Protein 2H9E (pdb70)

Nearest PDB structures (foldseek):
  1wu1-assembly1_A  TM=9.999E-01  e=1.841E-45  Homo sapiens
  2vvc-assembly1_A  TM=9.985E-01  e=1.323E-44  Homo sapiens
  2gd4-assembly1_H  TM=9.919E-01  e=1.391E-42  Homo sapiens
  1fax-assembly1_A  TM=9.969E-01  e=8.458E-41  Homo sapiens
  1kig-assembly1_H  TM=9.889E-01  e=3.135E-38  Bos taurus

Foldseek 3Di:
DADFFFADWLRQLQKKFKAAPVRHTFEIWGHAFQFKTKFFLVVVVVYPDIWIWGQDFQQVDDDPQIDIFHFDDKAQDPPQDPVQRPRGIIMTTTPGTRDADTSHDHAYADDQPCCVVPQLPDFWWKAKFQQDNFLVGGTHSGIGMDIWGWDDPVLQCVLDPGDDDPQKGWTHDAAFQAADYGSSFTTFTWGADPNGTHTQWGQTDWPTGSDHSITTMTGGVSVCVVVVVVNVD/DVPPCLLAPDHWDDDPNDIAHDDDPQWPQDPVRHYTHGNDDPRPPDDD/DAPQADPDAAAADEPPDPCHHHVAFHQEPHGPTDHNVCNCVNVDDDDDPYDD

Radius of gyration: 19.92 Å; Cα contacts (8 Å, |Δi|>4): 915; chains: 4; bounding box: 46×58×55 Å

B-factor: mean 45.47, std 14.05, range [18.66, 120.44]

Structure (mmCIF, N/CA/C/O backbone):
data_2H9E
#
_entry.id   2H9E
#
_cell.length_a   48.945
_cell.length_b   86.410
_cell.length_c   145.892
_cell.angle_alpha   90.00
_cell.angle_beta   90.00
_cell.angle_gamma   90.00
#
_symmetry.space_group_name_H-M   'P 21 21 21'
#
loop_
_entity.id
_entity.type
_entity.pdbx_description
1 polymer 'Coagulation factor X heavy chain'
2 polymer 'Coagulation factor X light chain'
3 polymer 'Anti-coagulant protein C2'
4 polymer 'selectide inhibitor DTY-ILE-ARG-LEU-LPD peptide'
5 non-polymer 'PHOSPHATE ION'
6 non-polymer 'ACETATE ION'
7 non-polymer 'SODIUM ION'
8 water water
#
loop_
_atom_site.group_PDB
_atom_site.id
_atom_site.type_symbol
_atom_site.label_atom_id
_atom_site.label_alt_id
_atom_site.label_comp_id
_atom_site.label_asym_id
_atom_site.label_entity_id
_atom_site.label_seq_id
_atom_site.pdbx_PDB_ins_code
_atom_site.Cartn_x
_atom_site.Cartn_y
_atom_site.Cartn_z
_atom_site.occupancy
_atom_site.B_iso_or_equiv
_atom_site.auth_seq_id
_atom_site.auth_comp_id
_atom_site.auth_asym_id
_atom_site.auth_atom_id
_atom_site.pdbx_PDB_model_num
ATOM 1 N N . ILE A 1 1 ? 27.205 -10.103 73.968 1.00 31.12 16 ILE H N 1
ATOM 2 C CA . ILE A 1 1 ? 27.379 -9.074 74.987 1.00 31.51 16 ILE H CA 1
ATOM 3 C C . ILE A 1 1 ? 28.161 -9.655 76.176 1.00 32.08 16 ILE H C 1
ATOM 4 O O . ILE A 1 1 ? 27.682 -10.572 76.854 1.00 30.64 16 ILE H O 1
ATOM 9 N N . VAL A 1 2 ? 29.324 -9.062 76.455 1.00 31.81 17 VAL H N 1
ATOM 10 C CA . VAL A 1 2 ? 30.124 -9.460 77.596 1.00 32.89 17 VAL H CA 1
ATOM 11 C C . VAL A 1 2 ? 29.812 -8.494 78.738 1.00 33.18 17 VAL H C 1
ATOM 12 O O . VAL A 1 2 ? 29.890 -7.298 78.574 1.00 33.06 17 VAL H O 1
ATOM 16 N N . GLY A 1 3 ? 29.420 -8.988 79.901 1.00 35.53 18 GLY H N 1
ATOM 17 C CA . GLY A 1 3 ? 28.955 -8.052 80.942 1.00 36.36 18 GLY H CA 1
ATOM 18 C C . GLY A 1 3 ? 27.503 -7.581 80.681 1.00 37.46 18 GLY H C 1
ATOM 19 O O . GLY A 1 3 ? 26.733 -8.238 80.012 1.00 35.78 18 GLY H O 1
ATOM 20 N N . GLY A 1 4 ? 27.123 -6.441 81.235 1.00 37.59 19 GLY H N 1
ATOM 21 C CA . GLY A 1 4 ? 25.776 -5.991 81.075 1.00 38.36 19 GLY H CA 1
ATOM 22 C C . GLY A 1 4 ? 24.824 -7.012 81.644 1.00 39.21 19 GLY H C 1
ATOM 23 O O . GLY A 1 4 ? 25.236 -7.895 82.433 1.00 40.35 19 GLY H O 1
ATOM 24 N N . GLN A 1 5 ? 23.571 -6.921 81.214 1.00 38.72 20 GLN H N 1
ATOM 25 C CA . GLN A 1 5 ? 22.462 -7.647 81.851 1.00 39.92 20 GLN H CA 1
ATOM 26 C C . GLN A 1 5 ? 21.423 -8.079 80.821 1.00 40.05 20 GLN H C 1
ATOM 27 O O . GLN A 1 5 ? 21.415 -7.564 79.675 1.00 39.42 20 GLN H O 1
ATOM 33 N N . GLU A 1 6 ? 20.556 -9.023 81.208 1.00 39.38 21 GLU H N 1
ATOM 34 C CA . GLU A 1 6 ? 19.473 -9.466 80.321 1.00 40.09 21 GLU H CA 1
ATOM 35 C C . GLU A 1 6 ? 18.462 -8.326 80.244 1.00 39.98 21 GLU H C 1
ATOM 36 O O . GLU A 1 6 ? 18.227 -7.631 81.238 1.00 39.22 21 GLU H O 1
ATOM 42 N N . CYS A 1 7 ? 17.927 -8.108 79.050 1.00 40.17 22 CYS H N 1
ATOM 43 C CA . CYS A 1 7 ? 16.815 -7.196 78.885 1.00 41.39 22 CYS H CA 1
ATOM 44 C C . CYS A 1 7 ? 15.534 -7.714 79.555 1.00 41.25 22 CYS H C 1
ATOM 45 O O . CYS A 1 7 ? 15.046 -8.787 79.270 1.00 41.74 22 CYS H O 1
ATOM 48 N N . LYS A 1 8 ? 14.949 -6.924 80.422 1.00 43.49 23 LYS H N 1
ATOM 49 C CA . LYS A 1 8 ? 13.555 -7.221 80.846 1.00 43.48 23 LYS H CA 1
ATOM 50 C C . LYS A 1 8 ? 12.535 -7.171 79.728 1.00 42.81 23 LYS H C 1
ATOM 51 O O . LYS A 1 8 ? 12.799 -6.698 78.589 1.00 41.49 23 LYS H O 1
ATOM 57 N N . ASP A 1 9 ? 11.345 -7.658 80.060 1.00 42.63 24 ASP H N 1
ATOM 58 C CA . ASP A 1 9 ? 10.256 -7.759 79.081 1.00 42.22 24 ASP H CA 1
ATOM 59 C C . ASP A 1 9 ? 9.898 -6.367 78.637 1.00 39.99 24 ASP H C 1
ATOM 60 O O . ASP A 1 9 ? 9.711 -5.517 79.477 1.00 39.63 24 ASP H O 1
ATOM 65 N N . GLY A 1 10 ? 9.852 -6.145 77.325 1.00 39.34 25 GLY H N 1
ATOM 66 C CA . GLY A 1 10 ? 9.563 -4.845 76.708 1.00 37.43 25 GLY H CA 1
ATOM 67 C C . GLY A 1 10 ? 10.664 -3.776 76.733 1.00 36.51 25 GLY H C 1
ATOM 68 O O . GLY A 1 10 ? 10.415 -2.612 76.336 1.00 37.15 25 GLY H O 1
ATOM 69 N N . GLU A 1 11 ? 11.863 -4.156 77.188 1.00 35.10 26 GLU H N 1
ATOM 70 C CA . GLU A 1 11 ? 13.012 -3.224 77.415 1.00 35.52 26 GLU H CA 1
ATOM 71 C C . GLU A 1 11 ? 13.904 -2.902 76.172 1.00 33.65 26 GLU H C 1
ATOM 72 O O . GLU A 1 11 ? 14.507 -1.784 76.072 1.00 34.72 26 GLU H O 1
ATOM 78 N N . CYS A 1 12 ? 13.974 -3.876 75.287 1.00 30.68 27 CYS H N 1
ATOM 79 C CA . CYS A 1 12 ? 14.765 -3.831 74.050 1.00 30.64 27 CYS H CA 1
ATOM 80 C C . CYS A 1 12 ? 13.931 -4.324 72.851 1.00 27.10 27 CYS H C 1
ATOM 81 O O . CYS A 1 12 ? 14.356 -5.257 72.147 1.00 26.86 27 CYS H O 1
ATOM 84 N N . PRO A 1 13 ? 12.753 -3.669 72.578 1.00 25.75 28 PRO H N 1
ATOM 85 C CA . PRO A 1 13 ? 11.774 -4.316 71.683 1.00 23.81 28 PRO H CA 1
ATOM 86 C C . PRO A 1 13 ? 12.126 -4.178 70.256 1.00 24.75 28 PRO H C 1
ATOM 87 O O . PRO A 1 13 ? 11.588 -4.938 69.450 1.00 25.92 28 PRO H O 1
ATOM 91 N N . TRP A 1 14 ? 13.098 -3.289 69.929 1.00 24.12 29 TRP H N 1
ATOM 92 C CA . TRP A 1 14 ? 13.608 -3.061 68.525 1.00 22.79 29 TRP H CA 1
ATOM 93 C C . TRP A 1 14 ? 14.740 -4.069 68.113 1.00 23.16 29 TRP H C 1
ATOM 94 O O . TRP A 1 14 ? 15.191 -4.057 66.989 1.00 23.03 29 TRP H O 1
ATOM 105 N N . GLN A 1 15 ? 15.141 -4.951 69.012 1.00 24.14 30 GLN H N 1
ATOM 106 C CA . GLN A 1 15 ? 16.128 -5.998 68.674 1.00 27.49 30 GLN H CA 1
ATOM 107 C C . GLN A 1 15 ? 15.539 -7.008 67.662 1.00 29.11 30 GLN H C 1
ATOM 108 O O . GLN A 1 15 ? 14.452 -7.533 67.909 1.00 30.77 30 GLN H O 1
ATOM 114 N N . ALA A 1 16 ? 16.235 -7.281 66.558 1.00 28.73 31 ALA H N 1
ATOM 115 C CA . ALA A 1 16 ? 15.925 -8.430 65.692 1.00 29.73 31 ALA H CA 1
ATOM 116 C C . ALA A 1 16 ? 17.127 -9.421 65.788 1.00 32.38 31 ALA H C 1
ATOM 117 O O . ALA A 1 16 ? 18.259 -9.014 66.190 1.00 31.62 31 ALA H O 1
ATOM 119 N N . LEU A 1 17 ? 16.876 -10.701 65.472 1.00 33.09 32 LEU H N 1
ATOM 120 C CA . LEU A 1 17 ? 17.894 -11.751 65.466 1.00 34.84 32 LEU H CA 1
ATOM 121 C C . LEU A 1 17 ? 17.878 -12.345 64.069 1.00 35.61 32 LEU H C 1
ATOM 122 O O . LEU A 1 17 ? 16.837 -12.778 63.615 1.00 35.47 32 LEU H O 1
ATOM 127 N N . LEU A 1 18 ? 19.025 -12.372 63.397 1.00 36.97 33 LEU H N 1
ATOM 128 C CA . LEU A 1 18 ? 19.121 -13.014 62.089 1.00 38.74 33 LEU H CA 1
ATOM 129 C C . LEU A 1 18 ? 19.616 -14.416 62.315 1.00 40.88 33 LEU H C 1
ATOM 130 O O . LEU A 1 18 ? 20.571 -14.630 63.069 1.00 40.41 33 LEU H O 1
ATOM 135 N N . ILE A 1 19 ? 18.886 -15.371 61.725 1.00 42.83 34 ILE H N 1
ATOM 136 C CA . ILE A 1 19 ? 19.078 -16.805 61.956 1.00 44.55 34 ILE H CA 1
ATOM 137 C C . ILE A 1 19 ? 19.499 -17.454 60.633 1.00 46.11 34 ILE H C 1
ATOM 138 O O . ILE A 1 19 ? 18.959 -17.100 59.595 1.00 45.63 34 ILE H O 1
ATOM 143 N N . ASN A 1 20 ? 20.490 -18.364 60.694 1.00 48.99 35 ASN H N 1
ATOM 144 C CA . ASN A 1 20 ? 20.995 -19.115 59.511 1.00 51.32 35 ASN H CA 1
ATOM 145 C C . ASN A 1 20 ? 20.177 -20.374 59.173 1.00 53.12 35 ASN H C 1
ATOM 146 O O . ASN A 1 20 ? 19.226 -20.724 59.902 1.00 53.65 35 ASN H O 1
ATOM 151 N N . GLU A 1 21 ? 20.572 -21.070 58.093 1.00 55.45 36 GLU H N 1
ATOM 152 C CA . GLU A 1 21 ? 19.940 -22.362 57.671 1.00 56.28 36 GLU H CA 1
ATOM 153 C C . GLU A 1 21 ? 19.872 -23.449 58.753 1.00 57.28 36 GLU H C 1
ATOM 154 O O . GLU A 1 21 ? 18.989 -24.329 58.697 1.00 59.22 36 GLU H O 1
ATOM 160 N N . GLU A 1 22 ? 20.762 -23.399 59.737 1.00 57.21 37 GLU H N 1
ATOM 161 C CA . GLU A 1 22 ? 20.672 -24.305 60.892 1.00 57.43 37 GLU H CA 1
ATOM 162 C C . GLU A 1 22 ? 19.754 -23.755 61.961 1.00 56.62 37 GLU H C 1
ATOM 163 O O . GLU A 1 22 ? 19.778 -24.191 63.115 1.00 56.58 37 GLU H O 1
ATOM 169 N N . ASN A 1 23 ? 18.943 -22.787 61.559 1.00 57.13 38 ASN H N 1
ATOM 170 C CA . ASN A 1 23 ? 18.192 -21.887 62.475 1.00 56.78 38 ASN H CA 1
ATOM 171 C C . ASN A 1 23 ? 18.951 -21.409 63.726 1.00 54.63 38 ASN H C 1
ATOM 172 O O . ASN A 1 23 ? 18.416 -21.344 64.823 1.00 55.62 38 ASN H O 1
ATOM 177 N N . GLU A 1 24 ? 20.220 -21.086 63.545 1.00 52.19 39 GLU H N 1
ATOM 178 C CA . GLU A 1 24 ? 21.022 -20.508 64.627 1.00 49.95 39 GLU H CA 1
ATOM 179 C C . GLU A 1 24 ? 21.238 -18.999 64.374 1.00 47.21 39 GLU H C 1
ATOM 180 O O . GLU A 1 24 ? 21.338 -18.528 63.235 1.00 45.07 39 GLU H O 1
ATOM 186 N N . GLY A 1 25 ? 21.282 -18.243 65.448 1.00 45.78 40 GLY H N 1
ATOM 187 C CA . GLY A 1 25 ? 21.486 -16.817 65.291 1.00 44.68 40 GLY H CA 1
ATOM 188 C C . GLY A 1 25 ? 22.956 -16.558 65.098 1.00 42.31 40 GLY H C 1
ATOM 189 O O . GLY A 1 25 ? 23.775 -17.084 65.840 1.00 43.82 40 GLY H O 1
ATOM 190 N N . PHE A 1 26 ? 23.272 -15.778 64.094 1.00 40.87 41 PHE H N 1
ATOM 191 C CA . PHE A 1 26 ? 24.613 -15.318 63.843 1.00 40.32 41 PHE H CA 1
ATOM 192 C C . PHE A 1 26 ? 24.812 -13.780 63.913 1.00 40.59 41 PHE H C 1
ATOM 193 O O . PHE A 1 26 ? 25.956 -13.301 63.755 1.00 41.22 41 PHE H O 1
ATOM 201 N N . CYS A 1 27 ? 23.715 -13.002 64.036 1.00 38.80 42 CYS H N 1
ATOM 202 C CA . CYS A 1 27 ? 23.800 -11.537 63.870 1.00 36.99 42 CYS H CA 1
ATOM 203 C C . CYS A 1 27 ? 22.484 -10.921 64.311 1.00 36.01 42 CYS H C 1
ATOM 204 O O . CYS A 1 27 ? 21.463 -11.616 64.417 1.00 35.55 42 CYS H O 1
ATOM 207 N N . GLY A 1 28 ? 22.531 -9.625 64.591 1.00 33.87 43 GLY H N 1
ATOM 208 C CA . GLY A 1 28 ? 21.375 -8.902 65.051 1.00 29.27 43 GLY H CA 1
ATOM 209 C C . GLY A 1 28 ? 20.973 -7.868 64.056 1.00 26.09 43 GLY H C 1
ATOM 210 O O . GLY A 1 28 ? 21.525 -7.750 62.956 1.00 28.46 43 GLY H O 1
ATOM 211 N N . GLY A 1 29 ? 19.935 -7.149 64.411 1.00 25.50 44 GLY H N 1
ATOM 212 C CA . GLY A 1 29 ? 19.393 -6.114 63.564 1.00 23.61 44 GLY H CA 1
ATOM 213 C C . GLY A 1 29 ? 18.522 -5.207 64.461 1.00 21.92 44 GLY H C 1
ATOM 214 O O . GLY A 1 29 ? 18.233 -5.509 65.616 1.00 23.30 44 GLY H O 1
ATOM 215 N N . THR A 1 30 ? 18.118 -4.105 63.925 1.00 21.41 45 THR H N 1
ATOM 216 C CA . THR A 1 30 ? 17.256 -3.133 64.608 1.00 24.72 45 THR H CA 1
ATOM 217 C C . THR A 1 30 ? 16.021 -2.959 63.734 1.00 24.63 45 THR H C 1
ATOM 218 O O . THR A 1 30 ? 16.142 -2.698 62.548 1.00 25.80 45 THR H O 1
ATOM 222 N N . ILE A 1 31 ? 14.853 -3.149 64.341 1.00 26.39 46 ILE H N 1
ATOM 223 C CA . ILE A 1 31 ? 13.540 -2.933 63.698 1.00 26.70 46 ILE H CA 1
ATOM 224 C C . ILE A 1 31 ? 13.322 -1.435 63.484 1.00 26.51 46 ILE H C 1
ATOM 225 O O . ILE A 1 31 ? 13.288 -0.669 64.433 1.00 25.45 46 ILE H O 1
ATOM 230 N N . LEU A 1 32 ? 13.199 -1.013 62.232 1.00 28.06 47 LEU H N 1
ATOM 231 C CA . LEU A 1 32 ? 12.998 0.394 61.891 1.00 28.81 47 LEU H CA 1
ATOM 232 C C . LEU A 1 32 ? 11.499 0.733 61.616 1.00 31.47 47 LEU H C 1
ATOM 233 O O . LEU A 1 32 ? 11.035 1.868 61.840 1.00 31.04 47 LEU H O 1
ATOM 238 N N . SER A 1 33 ? 10.765 -0.282 61.137 1.00 32.53 48 SER H N 1
ATOM 239 C CA . SER A 1 33 ? 9.337 -0.217 60.897 1.00 33.60 48 SER H CA 1
ATOM 240 C C . SER A 1 33 ? 8.834 -1.653 60.645 1.00 36.15 48 SER H C 1
ATOM 241 O O . SER A 1 33 ? 9.570 -2.655 60.860 1.00 35.55 48 SER H O 1
ATOM 244 N N . GLU A 1 34 ? 7.571 -1.783 60.192 1.00 37.98 49 GLU H N 1
ATOM 245 C CA . GLU A 1 34 ? 6.956 -3.135 60.038 1.00 37.78 49 GLU H CA 1
ATOM 246 C C . GLU A 1 34 ? 7.594 -3.985 58.973 1.00 37.51 49 GLU H C 1
ATOM 247 O O . GLU A 1 34 ? 7.650 -5.198 59.109 1.00 39.66 49 GLU H O 1
ATOM 258 N N . PHE A 1 35 ? 8.104 -3.342 57.937 1.00 37.79 50 PHE H N 1
ATOM 259 C CA . PHE A 1 35 ? 8.845 -3.957 56.866 1.00 39.35 50 PHE H CA 1
ATOM 260 C C . PHE A 1 35 ? 10.431 -3.926 56.878 1.00 38.89 50 PHE H C 1
ATOM 261 O O . PHE A 1 35 ? 11.065 -4.711 56.178 1.00 39.50 50 PHE H O 1
ATOM 269 N N . TYR A 1 36 ? 11.036 -3.030 57.636 1.00 38.14 51 TYR H N 1
ATOM 270 C CA . TYR A 1 36 ? 12.491 -2.754 57.551 1.00 37.88 51 TYR H CA 1
ATOM 271 C C . TYR A 1 36 ? 13.314 -3.039 58.811 1.00 36.77 51 TYR H C 1
ATOM 272 O O . TYR A 1 36 ? 12.978 -2.610 59.935 1.00 35.10 51 TYR H O 1
ATOM 281 N N . ILE A 1 37 ? 14.380 -3.807 58.583 1.00 35.78 52 ILE H N 1
ATOM 282 C CA . ILE A 1 37 ? 15.345 -4.167 59.591 1.00 35.10 52 ILE H CA 1
ATOM 283 C C . ILE A 1 37 ? 16.663 -3.485 59.179 1.00 35.90 52 ILE H C 1
ATOM 284 O O . ILE A 1 37 ? 17.067 -3.568 58.002 1.00 37.21 52 ILE H O 1
ATOM 289 N N . LEU A 1 38 ? 17.301 -2.787 60.131 1.00 33.00 53 LEU H N 1
ATOM 290 C CA . LEU A 1 38 ? 18.644 -2.220 59.927 1.00 31.38 53 LEU H CA 1
ATOM 291 C C . LEU A 1 38 ? 19.709 -3.234 60.386 1.00 30.33 53 LEU H C 1
ATOM 292 O O . LEU A 1 38 ? 19.594 -3.838 61.474 1.00 31.48 53 LEU H O 1
ATOM 297 N N . THR A 1 39 ? 20.718 -3.472 59.565 1.00 29.79 54 THR H N 1
ATOM 298 C CA . THR A 1 39 ? 21.779 -4.404 59.973 1.00 29.02 54 THR H CA 1
ATOM 299 C C . THR A 1 39 ? 23.157 -3.972 59.399 1.00 29.22 54 THR H C 1
ATOM 300 O O . THR A 1 39 ? 23.307 -2.871 58.879 1.00 28.85 54 THR H O 1
ATOM 304 N N . ALA A 1 40 ? 24.175 -4.817 59.595 1.00 29.77 55 ALA H N 1
ATOM 305 C CA . ALA A 1 40 ? 25.553 -4.569 59.104 1.00 30.67 55 ALA H CA 1
ATOM 306 C C . ALA A 1 40 ? 25.676 -5.335 57.726 1.00 30.08 55 ALA H C 1
ATOM 307 O O . ALA A 1 40 ? 25.174 -6.410 57.628 1.00 31.27 55 ALA H O 1
ATOM 309 N N . ALA A 1 41 ? 26.215 -4.723 56.697 1.00 31.84 56 ALA H N 1
ATOM 310 C CA . ALA A 1 41 ? 26.652 -5.426 55.447 1.00 36.14 56 ALA H CA 1
ATOM 311 C C . ALA A 1 41 ? 27.472 -6.704 55.713 1.00 38.05 56 ALA H C 1
ATOM 312 O O . ALA A 1 41 ? 27.241 -7.762 55.114 1.00 41.03 56 ALA H O 1
ATOM 314 N N . HIS A 1 42 ? 28.348 -6.695 56.708 1.00 38.21 57 HIS H N 1
ATOM 315 C CA . HIS A 1 42 ? 29.222 -7.845 56.838 1.00 37.49 57 HIS H CA 1
ATOM 316 C C . HIS A 1 42 ? 28.520 -9.064 57.267 1.00 39.18 57 HIS H C 1
ATOM 317 O O . HIS A 1 42 ? 29.013 -10.188 57.000 1.00 38.95 57 HIS H O 1
ATOM 324 N N . CYS A 1 43 ? 27.384 -8.881 57.946 1.00 38.69 58 CYS H N 1
ATOM 325 C CA . CYS A 1 43 ? 26.551 -10.034 58.373 1.00 39.35 58 CYS H CA 1
ATOM 326 C C . CYS A 1 43 ? 25.998 -10.878 57.171 1.00 40.07 58 CYS H C 1
ATOM 327 O O . CYS A 1 43 ? 25.701 -12.079 57.301 1.00 39.07 58 CYS H O 1
ATOM 330 N N . LEU A 1 44 ? 25.862 -10.210 56.039 1.00 42.26 59 LEU H N 1
ATOM 331 C CA . LEU A 1 44 ? 25.436 -10.821 54.776 1.00 45.89 59 LEU H CA 1
ATOM 332 C C . LEU A 1 44 ? 26.354 -11.960 54.356 1.00 48.68 59 LEU H C 1
ATOM 333 O O . LEU A 1 44 ? 25.902 -12.920 53.692 1.00 50.98 59 LEU H O 1
ATOM 338 N N . TYR A 1 45 ? 27.617 -11.887 54.797 1.00 50.60 60 TYR H N 1
ATOM 339 C CA . TYR A 1 45 ? 28.652 -12.853 54.427 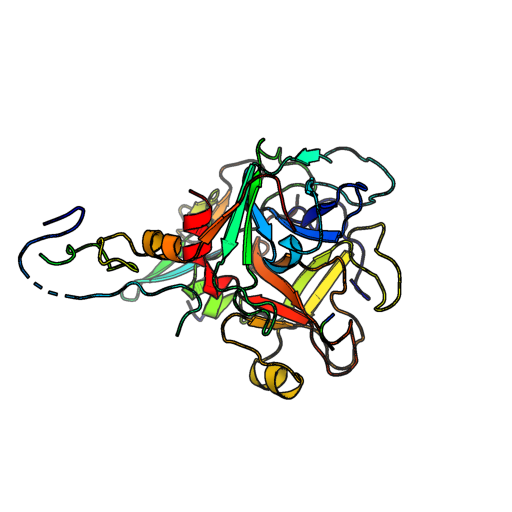1.00 52.05 60 TYR H CA 1
ATOM 340 C C . TYR A 1 45 ? 28.765 -13.947 55.418 1.00 51.91 60 TYR H C 1
ATOM 341 O O . TYR A 1 45 ? 29.628 -14.785 55.284 1.00 53.70 60 TYR H O 1
ATOM 350 N N . GLN A 1 46 ? 27.945 -13.959 56.446 1.00 50.98 61 GLN H N 1
ATOM 351 C CA . GLN A 1 46 ? 28.224 -14.904 57.534 1.00 50.61 61 GLN H CA 1
ATOM 352 C C . GLN A 1 46 ? 27.154 -15.959 57.613 1.00 50.36 61 GLN H C 1
ATOM 353 O O . GLN A 1 46 ? 27.030 -16.734 58.592 1.00 49.91 61 GLN H O 1
ATOM 359 N N . ALA A 1 47 A 26.410 -16.033 56.518 1.00 51.38 61 ALA H N 1
ATOM 360 C CA . ALA A 1 47 A 25.424 -17.082 56.365 1.00 52.34 61 ALA H CA 1
ATOM 361 C C . ALA A 1 47 A 25.120 -17.381 54.897 1.00 52.73 61 ALA H C 1
ATOM 362 O O . ALA A 1 47 A 25.129 -16.496 54.028 1.00 52.85 61 ALA H O 1
ATOM 364 N N . LYS A 1 48 ? 24.901 -18.669 54.633 1.00 54.44 62 LYS H N 1
ATOM 365 C CA . LYS A 1 48 ? 24.429 -19.145 53.320 1.00 55.01 62 LYS H CA 1
ATOM 366 C C . LYS A 1 48 ? 22.967 -18.756 53.119 1.00 55.11 62 LYS H C 1
ATOM 367 O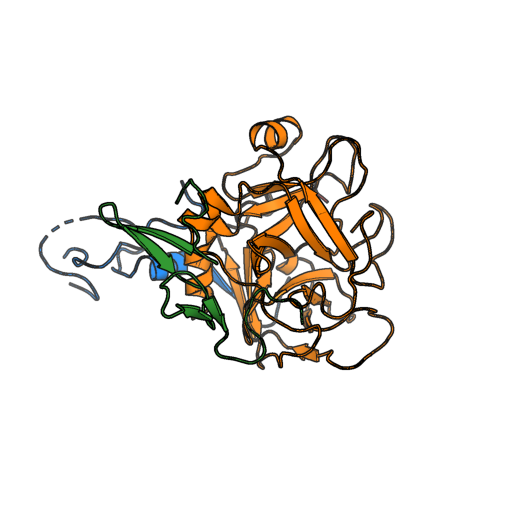 O . LYS A 1 48 ? 22.636 -18.094 52.117 1.00 54.90 62 LYS H O 1
ATOM 373 N N . ARG A 1 49 ? 22.107 -19.123 54.081 1.00 55.50 63 ARG H N 1
ATOM 374 C CA . ARG A 1 49 ? 20.695 -18.631 54.117 1.00 55.52 63 ARG H CA 1
ATOM 375 C C . ARG A 1 49 ? 20.242 -18.103 55.490 1.00 54.37 63 ARG H C 1
ATOM 376 O O . ARG A 1 49 ? 20.609 -18.655 56.534 1.00 55.63 63 ARG H O 1
ATOM 384 N N . PHE A 1 50 ? 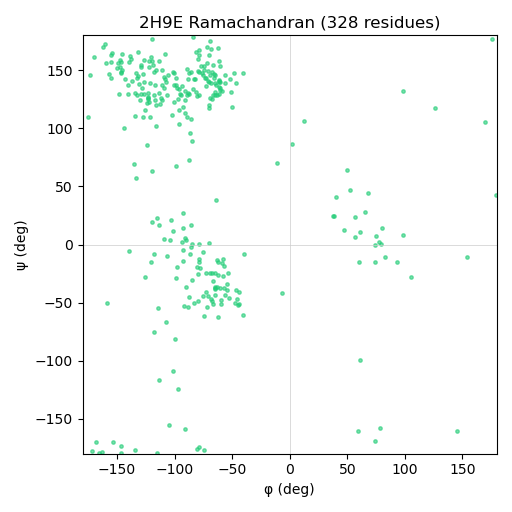19.397 -17.070 55.500 1.00 53.52 64 PHE H N 1
ATOM 385 C CA . PHE A 1 50 ? 18.896 -16.478 56.785 1.00 51.95 64 PHE H CA 1
ATOM 386 C C . PHE A 1 50 ? 17.438 -15.946 56.741 1.00 50.65 64 PHE H C 1
ATOM 387 O O . PHE A 1 50 ? 16.977 -15.469 55.707 1.00 51.16 64 PHE H O 1
ATOM 395 N N . LYS A 1 51 ? 16.767 -15.998 57.890 1.00 48.90 65 LYS H N 1
ATOM 396 C CA . LYS A 1 51 ? 15.540 -15.228 58.157 1.00 47.11 65 LYS H CA 1
ATOM 397 C C . LYS A 1 51 ? 15.760 -14.268 59.376 1.00 45.35 65 LYS H C 1
ATOM 398 O O . LYS A 1 51 ? 16.822 -14.345 60.058 1.00 43.98 65 LYS H O 1
ATOM 404 N N . VAL A 1 52 ? 14.729 -13.448 59.681 1.00 41.07 66 VAL H N 1
ATOM 405 C CA . VAL A 1 52 ? 14.747 -12.482 60.784 1.00 37.69 66 VAL H CA 1
ATOM 406 C C . VAL A 1 52 ? 13.752 -12.905 61.825 1.00 37.58 66 VAL H C 1
ATOM 407 O O . VAL A 1 52 ? 12.582 -13.035 61.490 1.00 39.33 66 VAL H O 1
ATOM 411 N N . ARG A 1 53 ? 14.186 -13.150 63.064 1.00 34.84 67 ARG H N 1
ATOM 412 C CA . ARG A 1 53 ? 13.274 -13.347 64.171 1.00 35.12 67 ARG H CA 1
ATOM 413 C C . ARG A 1 53 ? 13.151 -12.047 65.025 1.00 36.06 67 ARG H C 1
ATOM 414 O O . ARG A 1 53 ? 14.186 -11.385 65.299 1.00 33.36 67 ARG H O 1
ATOM 422 N N . VAL A 1 54 ? 11.909 -11.712 65.420 1.00 35.62 68 VAL H N 1
ATOM 423 C CA . VAL A 1 54 ? 11.594 -10.630 66.326 1.00 34.67 68 VAL H CA 1
ATOM 424 C C . VAL A 1 54 ? 10.921 -11.240 67.550 1.00 35.74 68 VAL H C 1
ATOM 425 O O . VAL A 1 54 ? 10.408 -12.391 67.515 1.00 34.81 68 VAL H O 1
ATOM 429 N N . GLY A 1 55 ? 11.046 -10.536 68.658 1.00 35.28 69 GLY H N 1
ATOM 430 C CA . GLY A 1 55 ? 10.439 -10.931 69.907 1.00 36.25 69 GLY H CA 1
ATOM 431 C C . GLY A 1 55 ? 11.138 -11.923 70.767 1.00 38.14 69 GLY H C 1
ATOM 432 O O . GLY A 1 55 ? 10.721 -12.094 71.935 1.00 38.97 69 GLY H O 1
ATOM 433 N N . ASP A 1 56 ? 12.199 -12.579 70.271 1.00 39.14 70 ASP H N 1
ATOM 434 C CA . ASP A 1 56 ? 12.911 -13.551 71.132 1.00 40.59 70 ASP H CA 1
ATOM 435 C C . ASP A 1 56 ? 13.521 -12.928 72.376 1.00 41.28 70 ASP H C 1
ATOM 436 O O . ASP A 1 56 ? 14.239 -11.940 72.254 1.00 43.91 70 ASP H O 1
ATOM 441 N N . ARG A 1 57 ? 13.292 -13.473 73.561 1.00 43.50 71 ARG H N 1
ATOM 442 C CA . ARG A 1 57 ? 14.141 -13.165 74.709 1.00 46.03 71 ARG H CA 1
ATOM 443 C C . ARG A 1 57 ? 15.052 -14.369 75.086 1.00 47.35 71 ARG H C 1
ATOM 444 O O . ARG A 1 57 ? 16.270 -14.300 74.938 0.50 46.62 71 ARG H O 1
ATOM 452 N N . ASN A 1 58 ? 14.454 -15.462 75.551 1.00 48.01 72 ASN H N 1
ATOM 453 C CA . ASN A 1 58 ? 15.154 -16.763 75.599 1.00 49.05 72 ASN H CA 1
ATOM 454 C C . ASN A 1 58 ? 14.994 -17.576 74.311 1.00 48.71 72 ASN H C 1
ATOM 455 O O . ASN A 1 58 ? 13.908 -18.053 74.007 1.00 48.72 72 ASN H O 1
ATOM 460 N N . THR A 1 59 ? 16.064 -17.714 73.537 1.00 50.06 73 THR H N 1
ATOM 461 C CA . THR A 1 59 ? 16.021 -18.499 72.284 1.00 51.29 73 THR H CA 1
ATOM 462 C C . THR A 1 59 ? 15.878 -20.051 72.478 1.00 52.70 73 THR H C 1
ATOM 463 O O . THR A 1 59 ? 15.867 -20.802 71.469 1.00 52.41 73 THR H O 1
ATOM 467 N N . GLU A 1 60 ? 15.789 -20.516 73.731 1.00 53.11 74 GLU H N 1
ATOM 468 C CA . GLU A 1 60 ? 15.513 -21.955 74.030 1.00 56.95 74 GLU H CA 1
ATOM 469 C C . GLU A 1 60 ? 14.068 -22.241 74.476 1.00 57.84 74 GLU H C 1
ATOM 470 O O . GLU A 1 60 ? 13.806 -23.308 75.062 1.00 58.66 74 GLU H O 1
ATOM 476 N N . GLN A 1 61 ? 13.141 -21.335 74.141 1.00 58.35 75 GLN H N 1
ATOM 477 C CA . GLN A 1 61 ? 11.812 -21.353 74.711 1.00 59.68 75 GLN H CA 1
ATOM 478 C C . GLN A 1 61 ? 10.893 -20.305 74.108 1.00 60.02 75 GLN H C 1
ATOM 479 O O . GLN A 1 61 ? 11.069 -19.131 74.373 1.00 59.25 75 GLN H O 1
ATOM 485 N N . GLU A 1 62 ? 9.898 -20.737 73.329 1.00 60.96 76 GLU H N 1
ATOM 486 C CA . GLU A 1 62 ? 8.877 -19.855 72.786 1.00 60.33 76 GLU H CA 1
ATOM 487 C C . GLU A 1 62 ? 7.951 -19.372 73.885 1.00 61.25 76 GLU H C 1
ATOM 488 O O . GLU A 1 62 ? 7.608 -20.098 74.807 1.00 62.30 76 GLU H O 1
ATOM 494 N N . GLU A 1 63 ? 7.580 -18.098 73.799 1.00 61.70 77 GLU H N 1
ATOM 495 C CA . GLU A 1 63 ? 7.094 -17.357 74.951 1.00 60.79 77 GLU H CA 1
ATOM 496 C C . GLU A 1 63 ? 5.921 -16.456 74.547 1.00 60.34 77 GLU H C 1
ATOM 497 O O . GLU A 1 63 ? 5.296 -15.823 75.412 1.00 60.96 77 GLU H O 1
ATOM 503 N N . GLY A 1 64 ? 5.630 -16.405 73.243 1.00 59.33 78 GLY H N 1
ATOM 504 C CA . GLY A 1 64 ? 4.524 -15.595 72.708 1.00 57.38 78 GLY H CA 1
ATOM 505 C C . GLY A 1 64 ? 5.053 -14.277 72.167 1.00 56.41 78 GLY H C 1
ATOM 506 O O . GLY A 1 64 ? 5.826 -13.590 72.825 1.00 56.69 78 GLY H O 1
ATOM 507 N N . GLY A 1 65 ? 4.649 -13.911 70.968 1.00 55.17 79 GLY H N 1
ATOM 508 C CA . GLY A 1 65 ? 5.006 -12.616 70.430 1.00 52.96 79 GLY H CA 1
ATOM 509 C C . GLY A 1 65 ? 6.074 -12.801 69.378 1.00 52.36 79 GLY H C 1
ATOM 510 O O . GLY A 1 65 ? 6.154 -11.980 68.420 1.00 52.67 79 GLY H O 1
ATOM 511 N N . GLU A 1 66 ? 6.865 -13.875 69.544 1.00 49.32 80 GLU H N 1
ATOM 512 C CA . GLU A 1 66 ? 7.923 -14.244 68.587 1.00 47.96 80 GLU H CA 1
ATOM 513 C C . GLU A 1 66 ? 7.353 -14.549 67.225 1.00 47.07 80 GLU H C 1
ATOM 514 O O . GLU A 1 66 ? 6.327 -15.240 67.119 1.00 46.77 80 GLU H O 1
ATOM 520 N N . ALA A 1 67 ? 8.059 -14.094 66.196 1.00 45.63 81 ALA H N 1
ATOM 521 C CA . ALA A 1 67 ? 7.761 -14.399 64.802 1.00 44.11 81 ALA H CA 1
ATOM 522 C C . ALA A 1 67 ? 9.049 -14.459 63.999 1.00 44.56 81 ALA H C 1
ATOM 523 O O . ALA A 1 67 ? 10.024 -13.775 64.335 1.00 42.54 81 ALA H O 1
ATOM 525 N N . VAL A 1 68 ? 9.017 -15.240 62.914 1.00 44.68 82 VAL H N 1
ATOM 526 C CA . VAL A 1 68 ? 10.076 -15.336 61.911 1.00 46.14 82 VAL H CA 1
ATOM 527 C C . VAL A 1 68 ? 9.589 -14.685 60.647 1.00 46.40 82 VAL H C 1
ATOM 528 O O . VAL A 1 68 ? 8.424 -14.798 60.309 1.00 48.46 82 VAL H O 1
ATOM 532 N N . HIS A 1 69 ? 10.460 -14.014 59.919 1.00 46.11 83 HIS H N 1
ATOM 533 C CA . HIS A 1 69 ? 10.039 -13.288 58.760 1.00 45.88 83 HIS H CA 1
ATOM 534 C C . HIS A 1 69 ? 11.077 -13.592 57.710 1.00 48.21 83 HIS H C 1
ATOM 535 O O . HIS A 1 69 ? 12.261 -13.692 57.995 1.00 48.50 83 HIS H O 1
ATOM 542 N N . GLU A 1 70 ? 10.614 -13.776 56.488 1.00 49.57 84 GLU H N 1
ATOM 543 C CA . GLU A 1 70 ? 11.450 -14.078 55.380 1.00 50.52 84 GLU H CA 1
ATOM 544 C C . GLU A 1 70 ? 11.886 -12.768 54.896 1.00 50.01 84 GLU H C 1
ATOM 545 O O . GLU A 1 70 ? 11.111 -11.812 54.947 1.00 50.17 84 GLU H O 1
ATOM 551 N N . VAL A 1 71 ? 13.099 -12.736 54.357 1.00 50.19 85 VAL H N 1
ATOM 552 C CA . VAL A 1 71 ? 13.628 -11.515 53.790 1.00 50.64 85 VAL H CA 1
ATOM 553 C C . VAL A 1 71 ? 13.327 -11.549 52.326 1.00 52.36 85 VAL H C 1
ATOM 554 O O . VAL A 1 71 ? 13.617 -12.519 51.660 1.00 52.86 85 VAL H O 1
ATOM 558 N N . GLU A 1 72 ? 12.739 -10.479 51.832 1.00 54.52 86 GLU H N 1
ATOM 559 C CA . GLU A 1 72 ? 12.376 -10.338 50.430 1.00 55.76 86 GLU H CA 1
ATOM 560 C C . GLU A 1 72 ? 13.481 -9.660 49.610 1.00 56.25 86 GLU H C 1
ATOM 561 O O . GLU A 1 72 ? 13.880 -10.157 48.528 1.00 57.60 86 GLU H O 1
ATOM 567 N N . VAL A 1 73 ? 13.932 -8.490 50.067 1.00 55.19 87 VAL H N 1
ATOM 568 C CA . VAL A 1 73 ? 15.084 -7.866 49.450 1.00 54.58 87 VAL H CA 1
ATOM 569 C C . VAL A 1 73 ? 16.142 -7.424 50.498 1.00 54.56 87 VAL H C 1
ATOM 570 O O . VAL A 1 73 ? 15.799 -6.922 51.588 1.00 54.24 87 VAL H O 1
ATOM 574 N N . VAL A 1 74 ? 17.413 -7.667 50.159 1.00 53.39 88 VAL H N 1
ATOM 575 C CA . VAL A 1 74 ? 18.572 -7.100 50.825 1.00 51.88 88 VAL H CA 1
ATOM 576 C C . VAL A 1 74 ? 19.065 -5.850 50.078 1.00 51.90 88 VAL H C 1
ATOM 577 O O . VAL A 1 74 ? 19.421 -5.919 48.888 1.00 52.53 88 VAL H O 1
ATOM 581 N N . ILE A 1 75 ? 18.990 -4.690 50.736 1.00 50.20 89 ILE H N 1
ATOM 582 C CA . ILE A 1 75 ? 19.661 -3.485 50.279 1.00 48.78 89 ILE H CA 1
ATOM 583 C C . ILE A 1 75 ? 21.026 -3.384 51.051 1.00 49.19 89 ILE H C 1
ATOM 584 O O . ILE A 1 75 ? 21.062 -3.066 52.267 1.00 48.15 89 ILE H O 1
ATOM 589 N N . LYS A 1 76 ? 22.114 -3.711 50.356 1.00 48.27 90 LYS H N 1
ATOM 590 C CA . LYS A 1 76 ? 23.476 -3.624 50.878 1.00 49.17 90 LYS H CA 1
ATOM 591 C C . LYS A 1 76 ? 24.133 -2.353 50.397 1.00 48.82 90 LYS H C 1
ATOM 592 O O . LYS A 1 76 ? 23.965 -2.009 49.235 1.00 50.22 90 LYS H O 1
ATOM 598 N N . HIS A 1 77 ? 24.861 -1.638 51.259 1.00 47.32 91 HIS H N 1
ATOM 599 C CA . HIS A 1 77 ? 25.635 -0.481 50.791 1.00 46.95 91 HIS H CA 1
ATOM 600 C C . HIS A 1 77 ? 26.792 -1.034 49.929 1.00 47.95 91 HIS H C 1
ATOM 601 O O . HIS A 1 77 ? 27.507 -1.936 50.354 1.00 46.57 91 HIS H O 1
ATOM 608 N N . ASN A 1 78 ? 26.934 -0.551 48.701 1.00 49.16 92 ASN H N 1
ATOM 609 C CA . ASN A 1 78 ? 27.908 -1.210 47.821 1.00 51.68 92 ASN H CA 1
ATOM 610 C C . ASN A 1 78 ? 29.327 -0.672 47.977 1.00 51.98 92 ASN H C 1
ATOM 611 O O . ASN A 1 78 ? 30.246 -1.242 47.417 1.00 53.27 92 ASN H O 1
ATOM 616 N N . ARG A 1 79 ? 29.498 0.417 48.738 1.00 52.69 93 ARG H N 1
ATOM 617 C CA . ARG A 1 79 ? 30.830 0.837 49.202 1.00 51.67 93 ARG H CA 1
ATOM 618 C C . ARG A 1 79 ? 31.395 0.047 50.412 1.00 51.32 93 ARG H C 1
ATOM 619 O O . ARG A 1 79 ? 32.522 0.311 50.857 1.00 51.45 93 ARG H O 1
ATOM 627 N N . PHE A 1 80 ? 30.660 -0.938 50.931 1.00 50.24 94 PHE H N 1
ATOM 628 C CA . PHE A 1 80 ? 31.202 -1.755 52.021 1.00 49.15 94 PHE H CA 1
ATOM 629 C C . PHE A 1 80 ? 32.473 -2.490 51.553 1.00 50.97 94 PHE H C 1
ATOM 630 O O . PHE A 1 80 ? 32.487 -3.066 50.437 1.00 50.60 94 PHE H O 1
ATOM 638 N N . THR A 1 81 ? 33.522 -2.488 52.405 1.00 51.58 95 THR H N 1
ATOM 639 C CA . THR A 1 81 ? 34.746 -3.297 52.195 1.00 51.14 95 THR H CA 1
ATOM 640 C C . THR A 1 81 ? 35.057 -4.096 53.421 1.00 50.54 95 THR H C 1
ATOM 641 O O . THR A 1 81 ? 35.058 -3.532 54.521 1.00 49.32 95 THR H O 1
ATOM 645 N N . LYS A 1 82 ? 35.391 -5.373 53.247 1.00 49.68 96 LYS H N 1
ATOM 646 C CA . LYS A 1 82 ? 35.786 -6.219 54.372 1.00 49.98 96 LYS H CA 1
ATOM 647 C C . LYS A 1 82 ? 37.214 -5.915 54.865 1.00 50.00 96 LYS H C 1
ATOM 648 O O . LYS A 1 82 ? 37.636 -6.364 55.914 1.00 50.30 96 LYS H O 1
ATOM 654 N N . GLU A 1 83 ? 37.902 -5.059 54.128 1.00 50.15 97 GLU H N 1
ATOM 655 C CA . GLU A 1 83 ? 39.270 -4.684 54.384 1.00 49.98 97 GLU H CA 1
ATOM 656 C C . GLU A 1 83 ? 39.295 -3.640 55.499 1.00 49.77 97 GLU H C 1
ATOM 657 O O . GLU A 1 83 ? 40.073 -3.775 56.439 1.00 48.94 97 GLU H O 1
ATOM 663 N N . THR A 1 84 ? 38.452 -2.596 55.394 1.00 48.98 98 THR H N 1
ATOM 664 C CA . THR A 1 84 ? 38.344 -1.578 56.469 1.00 47.49 98 THR H CA 1
ATOM 665 C C . THR A 1 84 ? 37.056 -1.599 57.360 1.00 46.75 98 THR H C 1
ATOM 666 O O . THR A 1 84 ? 37.000 -0.938 58.449 1.00 45.78 98 THR H O 1
ATOM 670 N N . TYR A 1 85 ? 36.086 -2.402 56.922 1.00 43.73 99 TYR H N 1
ATOM 671 C CA . TYR A 1 85 ? 34.712 -2.405 57.426 1.00 41.74 99 TYR H CA 1
ATOM 672 C C . TYR A 1 85 ? 34.099 -1.028 57.302 1.00 41.65 99 TYR H C 1
ATOM 673 O O . TYR A 1 85 ? 33.174 -0.710 58.026 1.00 41.78 99 TYR H O 1
ATOM 682 N N . ASP A 1 86 ? 34.587 -0.189 56.394 1.00 39.59 100 ASP H N 1
ATOM 683 C CA . ASP A 1 86 ? 33.871 1.084 56.121 1.00 39.73 100 ASP H CA 1
ATOM 684 C C . ASP A 1 86 ? 32.497 0.821 55.469 1.00 38.08 100 ASP H C 1
ATOM 685 O O . ASP A 1 86 ? 32.348 -0.177 54.789 1.00 37.35 100 ASP H O 1
ATOM 690 N N . PHE A 1 87 ? 31.539 1.736 55.623 1.00 38.05 101 PHE H N 1
ATOM 691 C CA . PHE A 1 87 ? 30.144 1.573 55.115 1.00 36.70 101 PHE H CA 1
ATOM 692 C C . PHE A 1 87 ? 29.457 0.274 55.535 1.00 37.11 101 PHE H C 1
ATOM 693 O O . PHE A 1 87 ? 28.888 -0.447 54.686 1.00 36.91 101 PHE H O 1
ATOM 701 N N . ASP A 1 88 ? 29.542 -0.075 56.816 1.00 34.91 102 ASP H N 1
ATOM 702 C CA . ASP A 1 88 ? 29.067 -1.383 57.246 1.00 35.16 102 ASP H CA 1
ATOM 703 C C . ASP A 1 88 ? 27.582 -1.209 57.551 1.00 36.07 102 ASP H C 1
ATOM 704 O O . ASP A 1 88 ? 27.194 -1.125 58.741 1.00 33.48 102 ASP H O 1
ATOM 709 N N . ILE A 1 89 ? 26.787 -1.068 56.469 1.00 36.13 103 ILE H N 1
ATOM 710 C CA . ILE A 1 89 ? 25.361 -0.886 56.592 1.00 35.78 103 ILE H CA 1
ATOM 711 C C . ILE A 1 89 ? 24.567 -1.651 55.525 1.00 38.29 103 ILE H C 1
ATOM 712 O O . ILE A 1 89 ? 24.945 -1.683 54.338 1.00 38.93 103 ILE H O 1
ATOM 717 N N . ALA A 1 90 ? 23.470 -2.281 55.961 1.00 38.08 104 ALA H N 1
ATOM 718 C CA . ALA A 1 90 ? 22.465 -2.826 55.064 1.00 39.44 104 ALA H CA 1
ATOM 719 C C . ALA A 1 90 ? 21.074 -2.719 55.727 1.00 40.71 104 ALA H C 1
ATOM 720 O O . ALA A 1 90 ? 20.959 -2.653 56.966 1.00 41.40 104 ALA H O 1
ATOM 722 N N . VAL A 1 91 ? 20.040 -2.765 54.887 1.00 42.04 105 VAL H N 1
ATOM 723 C CA . VAL A 1 91 ? 18.624 -2.702 55.268 1.00 41.97 105 VAL H CA 1
ATOM 724 C C . VAL A 1 91 ? 17.877 -3.887 54.607 1.00 43.34 105 VAL H C 1
ATOM 725 O O . VAL A 1 91 ? 18.008 -4.119 53.400 1.00 43.40 105 VAL H O 1
ATOM 729 N N . LEU A 1 92 ? 17.122 -4.632 55.402 1.00 43.08 106 LEU H N 1
ATOM 730 C CA . LEU A 1 92 ? 16.381 -5.777 54.906 1.00 43.70 106 LEU H CA 1
ATOM 731 C C . LEU A 1 92 ? 14.889 -5.435 54.836 1.00 45.00 106 LEU H C 1
ATOM 732 O O . LEU A 1 92 ? 14.308 -4.864 55.808 1.00 42.33 106 LEU H O 1
ATOM 737 N N . ARG A 1 93 ? 14.303 -5.688 53.659 1.00 46.29 107 ARG H N 1
ATOM 738 C CA . ARG A 1 93 ? 12.848 -5.697 53.517 1.00 48.06 107 ARG H CA 1
ATOM 739 C C . ARG A 1 93 ? 12.285 -7.079 53.736 1.00 48.04 107 ARG H C 1
ATOM 740 O O . ARG A 1 93 ? 12.693 -8.068 53.110 1.00 47.68 107 ARG H O 1
ATOM 748 N N . LEU A 1 94 ? 11.360 -7.144 54.669 1.00 47.76 108 LEU H N 1
ATOM 749 C CA . LEU A 1 94 ? 10.697 -8.385 54.961 1.00 48.86 108 LEU H CA 1
ATOM 750 C C . LEU A 1 94 ? 9.583 -8.654 53.917 1.00 50.04 108 LEU H C 1
ATOM 751 O O . LEU A 1 94 ? 9.009 -7.718 53.376 1.00 49.27 108 LEU H O 1
ATOM 756 N N . LYS A 1 95 ? 9.320 -9.934 53.647 1.00 51.95 109 LYS H N 1
ATOM 757 C CA . LYS A 1 95 ? 8.180 -10.373 52.820 1.00 53.68 109 LYS H CA 1
ATOM 758 C C . LYS A 1 95 ? 6.868 -9.909 53.447 1.00 53.54 109 LYS H C 1
ATOM 759 O O . LYS A 1 95 ? 6.056 -9.289 52.788 1.00 54.32 109 LYS H O 1
ATOM 765 N N . THR A 1 96 ? 6.739 -10.148 54.748 1.00 52.99 110 THR H N 1
ATOM 766 C CA . THR A 1 96 ? 5.529 -10.015 55.524 1.00 52.27 110 THR H CA 1
ATOM 767 C C . THR A 1 96 ? 5.781 -8.993 56.659 1.00 51.72 110 THR H C 1
ATOM 768 O O . THR A 1 96 ? 6.859 -9.027 57.295 1.00 51.70 110 THR H O 1
ATOM 772 N N . PRO A 1 97 ? 4.795 -8.113 56.943 1.00 49.78 111 PRO H N 1
ATOM 773 C CA . PRO A 1 97 ? 5.060 -7.061 57.928 1.00 48.15 111 PRO H CA 1
ATOM 774 C C . PRO A 1 97 ? 5.042 -7.598 59.359 1.00 46.05 111 PRO H C 1
ATOM 775 O O . PRO A 1 97 ? 4.305 -8.519 59.658 1.00 46.04 111 PRO H O 1
ATOM 779 N N . ILE A 1 98 ? 5.889 -7.019 60.213 1.00 42.98 112 ILE H N 1
ATOM 780 C CA . ILE A 1 98 ? 5.910 -7.301 61.660 1.00 38.81 112 ILE H CA 1
ATOM 781 C C . ILE A 1 98 ? 4.647 -6.845 62.338 1.00 36.57 112 ILE H C 1
ATOM 782 O O . ILE A 1 98 ? 4.132 -5.774 62.064 1.00 36.19 112 ILE H O 1
ATOM 787 N N . THR A 1 99 ? 4.229 -7.635 63.302 1.00 35.62 113 THR H N 1
ATOM 788 C CA . THR A 1 99 ? 3.132 -7.306 64.169 1.00 36.29 113 THR H CA 1
ATOM 789 C C . THR A 1 99 ? 3.758 -6.851 65.463 1.00 35.74 113 THR H C 1
ATOM 790 O O . THR A 1 99 ? 4.347 -7.692 66.183 1.00 37.82 113 THR H O 1
ATOM 794 N N . PHE A 1 100 ? 3.633 -5.565 65.772 1.00 35.07 114 PHE H N 1
ATOM 795 C CA . PHE A 1 100 ? 4.228 -5.005 67.003 1.00 35.05 114 PHE H CA 1
ATOM 796 C C . PHE A 1 100 ? 3.476 -5.494 68.187 1.00 37.11 114 PHE H C 1
ATOM 797 O O . PHE A 1 100 ? 2.290 -5.766 68.059 1.00 38.68 114 PHE H O 1
ATOM 805 N N . ARG A 1 101 ? 4.161 -5.642 69.327 1.00 37.35 115 ARG H N 1
ATOM 806 C CA . ARG A 1 101 ? 3.648 -6.365 70.484 1.00 40.17 115 ARG H CA 1
ATOM 807 C C . ARG A 1 101 ? 4.509 -5.921 71.584 1.00 40.30 115 ARG H C 1
ATOM 808 O O . ARG A 1 101 ? 5.505 -5.198 71.382 1.00 39.35 115 ARG H O 1
ATOM 816 N N . MET A 1 102 ? 4.256 -6.476 72.748 1.00 40.70 116 MET H N 1
ATOM 817 C CA . MET A 1 102 ? 5.242 -6.292 73.751 1.00 42.79 116 MET H CA 1
ATOM 818 C C . MET A 1 102 ? 6.499 -6.959 73.163 1.00 43.08 116 MET H C 1
ATOM 819 O O . MET A 1 102 ? 6.406 -8.019 72.480 1.00 45.97 116 MET H O 1
ATOM 824 N N . ASN A 1 103 ? 7.646 -6.345 73.373 1.00 41.14 117 ASN H N 1
ATOM 825 C CA . ASN A 1 103 ? 8.922 -6.931 72.889 1.00 38.45 117 ASN H CA 1
ATOM 826 C C . ASN A 1 103 ? 9.195 -6.855 71.404 1.00 34.53 117 ASN H C 1
ATOM 827 O O . ASN A 1 103 ? 10.300 -7.244 70.932 1.00 33.92 117 ASN H O 1
ATOM 832 N N . VAL A 1 104 ? 8.254 -6.270 70.676 1.00 32.53 118 VAL H N 1
ATOM 833 C CA . VAL A 1 104 ? 8.391 -6.028 69.215 1.00 30.15 118 VAL H CA 1
ATOM 834 C C . VAL A 1 104 ? 7.940 -4.576 68.884 1.00 30.83 118 VAL H C 1
ATOM 835 O O . VAL A 1 104 ? 6.785 -4.274 69.029 1.00 30.19 118 VAL H O 1
ATOM 839 N N . ALA A 1 105 ? 8.871 -3.670 68.490 1.00 29.21 119 ALA H N 1
ATOM 840 C CA . ALA A 1 105 ? 8.571 -2.250 68.288 1.00 28.09 119 ALA H CA 1
ATOM 841 C C . ALA A 1 105 ? 9.767 -1.544 67.699 1.00 28.01 119 ALA H C 1
ATOM 842 O O . ALA A 1 105 ? 10.899 -1.979 67.916 1.00 27.21 119 ALA H O 1
ATOM 844 N N . PRO A 1 106 ? 9.509 -0.545 66.845 1.00 27.85 120 PRO H N 1
ATOM 845 C CA . PRO A 1 106 ? 10.607 0.073 66.163 1.00 26.38 120 PRO H CA 1
ATOM 846 C C . PRO A 1 106 ? 11.380 1.055 67.070 1.00 28.61 120 PRO H C 1
ATOM 847 O O . PRO A 1 106 ? 10.853 1.534 68.121 1.00 27.49 120 PRO H O 1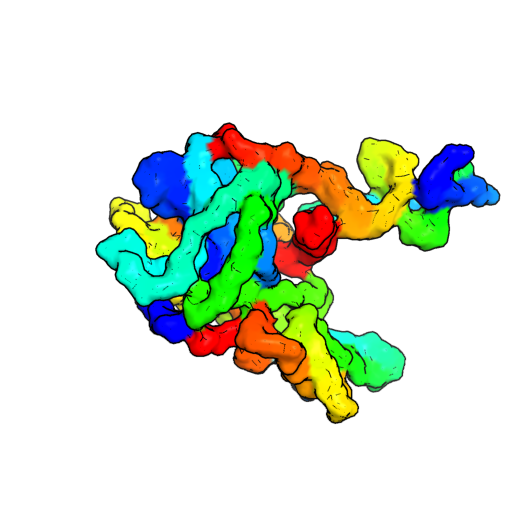
ATOM 851 N N . ALA A 1 107 ? 12.660 1.239 66.729 1.00 27.71 121 ALA H N 1
ATOM 852 C CA . ALA A 1 107 ? 13.438 2.341 67.266 1.00 26.36 121 ALA H CA 1
ATOM 853 C C . ALA A 1 107 ? 13.241 3.539 66.319 1.00 25.87 121 ALA H C 1
ATOM 854 O O . ALA A 1 107 ? 13.071 3.378 65.086 1.00 27.07 121 ALA H O 1
ATOM 856 N N . CYS A 1 108 ? 13.325 4.747 66.850 1.00 25.91 122 CYS H N 1
ATOM 857 C CA . CYS A 1 108 ? 13.100 5.940 66.013 1.00 27.97 122 CYS H CA 1
ATOM 858 C C . CYS A 1 108 ? 14.349 6.289 65.253 1.00 28.01 122 CYS H C 1
ATOM 859 O O . CYS A 1 108 ? 15.412 6.131 65.785 1.00 26.44 122 CYS H O 1
ATOM 862 N N . LEU A 1 109 ? 14.211 6.742 64.007 1.00 29.42 123 LEU H N 1
ATOM 863 C CA . LEU A 1 109 ? 15.302 7.278 63.260 1.00 32.07 123 LEU H CA 1
ATOM 864 C C . LEU A 1 109 ? 15.322 8.768 63.587 1.00 34.32 123 LEU H C 1
ATOM 865 O O . LEU A 1 109 ? 14.283 9.435 63.471 1.00 34.43 123 LEU H O 1
ATOM 870 N N . PRO A 1 110 A 16.504 9.292 63.985 1.00 35.89 124 PRO H N 1
ATOM 871 C CA . PRO A 1 110 A 16.704 10.736 64.224 1.00 36.07 124 PRO H CA 1
ATOM 872 C C . PRO A 1 110 A 16.899 11.604 62.987 1.00 37.70 124 PRO H C 1
ATOM 873 O O . PRO A 1 110 A 17.165 11.098 61.878 1.00 36.61 124 PRO H O 1
ATOM 877 N N . GLU A 1 111 ? 16.728 12.928 63.179 1.00 40.35 124 GLU H N 1
ATOM 878 C CA . GLU A 1 111 ? 16.956 13.934 62.095 1.00 42.23 124 GLU H CA 1
ATOM 879 C C . GLU A 1 111 ? 18.451 14.200 62.108 1.00 41.06 124 GLU H C 1
ATOM 880 O O . GLU A 1 111 ? 19.041 14.240 63.183 1.00 41.62 124 GLU H O 1
ATOM 886 N N . ARG A 1 112 ? 19.060 14.385 60.943 1.00 42.69 125 ARG H N 1
ATOM 887 C CA . ARG A 1 112 ? 20.527 14.235 60.859 1.00 44.45 125 ARG H CA 1
ATOM 888 C C . ARG A 1 112 ? 21.377 15.137 61.719 1.00 44.49 125 ARG H C 1
ATOM 889 O O . ARG A 1 112 ? 22.264 14.685 62.473 1.00 46.20 125 ARG H O 1
ATOM 897 N N . ASP A 1 113 ? 21.078 16.427 61.615 1.00 44.96 126 ASP H N 1
ATOM 898 C CA . ASP A 1 113 ? 21.850 17.477 62.213 1.00 44.56 126 ASP H CA 1
ATOM 899 C C . ASP A 1 113 ? 21.633 17.558 63.688 1.00 41.86 126 ASP H C 1
ATOM 900 O O . ASP A 1 113 ? 22.566 17.744 64.503 1.00 43.09 126 ASP H O 1
ATOM 905 N N . TRP A 1 114 ? 20.369 17.462 64.030 1.00 37.95 127 TRP H N 1
ATOM 906 C CA . TRP A 1 114 ? 19.972 17.325 65.396 1.00 34.16 127 TRP H CA 1
ATOM 907 C C . TRP A 1 114 ? 20.628 16.130 66.027 1.00 32.39 127 TRP H C 1
ATOM 908 O O . TRP A 1 114 ? 21.035 16.204 67.184 1.00 32.99 127 TRP H O 1
ATOM 919 N N . ALA A 1 115 ? 20.680 14.994 65.335 1.00 31.54 128 ALA H N 1
ATOM 920 C CA . ALA A 1 115 ? 21.280 13.803 66.036 1.00 32.87 128 ALA H CA 1
ATOM 921 C C . ALA A 1 115 ? 22.788 14.060 66.242 1.00 34.03 128 ALA H C 1
ATOM 922 O O . ALA A 1 115 ? 23.287 13.933 67.336 1.00 35.85 128 ALA H O 1
ATOM 924 N N . GLU A 1 116 ? 23.478 14.508 65.199 1.00 37.08 129 GLU H N 1
ATOM 925 C CA . GLU A 1 116 ? 24.884 14.985 65.358 1.00 38.87 129 GLU H CA 1
ATOM 926 C C . GLU A 1 116 ? 25.063 15.809 66.627 1.00 38.06 129 GLU H C 1
ATOM 927 O O . GLU A 1 116 ? 25.792 15.397 67.482 1.00 38.93 129 GLU H O 1
ATOM 933 N N . SER A 1 117 ? 24.356 16.933 66.793 1.00 38.18 130 SER H N 1
ATOM 934 C CA . SER A 1 117 ? 24.629 17.793 67.976 1.00 36.51 130 SER H CA 1
ATOM 935 C C . SER A 1 117 ? 24.067 17.322 69.235 1.00 35.48 130 SER H C 1
ATOM 936 O O . SER A 1 117 ? 24.521 17.753 70.264 1.00 35.82 130 SER H O 1
ATOM 939 N N . THR A 1 118 ? 23.053 16.452 69.222 1.00 35.54 131 THR H N 1
ATOM 940 C CA . THR A 1 118 ? 22.404 16.149 70.504 1.00 34.76 131 THR H CA 1
ATOM 941 C C . THR A 1 118 ? 22.275 14.691 70.952 1.00 35.11 131 THR H C 1
ATOM 942 O O . THR A 1 118 ? 22.270 14.385 72.169 1.00 34.78 131 THR H O 1
ATOM 946 N N . LEU A 1 119 A 22.208 13.763 70.009 1.00 34.88 131 LEU H N 1
ATOM 947 C CA . LEU A 1 119 A 22.298 12.352 70.443 1.00 34.81 131 LEU H CA 1
ATOM 948 C C . LEU A 1 119 A 23.790 11.944 70.604 1.00 32.59 131 LEU H C 1
ATOM 949 O O . LEU A 1 119 A 24.159 11.386 71.613 1.00 30.57 131 LEU H O 1
ATOM 954 N N . MET A 1 120 B 24.604 12.218 69.584 1.00 31.72 131 MET H N 1
ATOM 955 C CA . MET A 1 120 B 26.003 11.778 69.576 1.00 34.83 131 MET H CA 1
ATOM 956 C C . MET A 1 120 B 26.747 12.350 70.772 1.00 35.67 131 MET H C 1
ATOM 957 O O . MET A 1 120 B 27.748 11.800 71.183 1.00 37.59 131 MET H O 1
ATOM 962 N N . THR A 1 121 ? 26.177 13.366 71.411 1.00 34.44 132 THR H N 1
ATOM 963 C CA . THR A 1 121 ? 26.855 14.052 72.519 1.00 35.56 132 THR H CA 1
ATOM 964 C C . THR A 1 121 ? 26.333 13.709 73.903 1.00 35.83 132 THR H C 1
ATOM 965 O O . THR A 1 121 ? 26.827 14.248 74.883 1.00 37.28 132 THR H O 1
ATOM 969 N N . GLN A 1 122 ? 25.373 12.778 73.995 1.00 33.86 133 GLN H N 1
ATOM 970 C CA . GLN A 1 122 ? 24.959 12.260 75.292 1.00 32.50 133 GLN H CA 1
ATOM 971 C C . GLN A 1 122 ? 26.089 11.465 75.840 1.00 30.59 133 GLN H C 1
ATOM 972 O O . GLN A 1 122 ? 26.978 11.127 75.126 1.00 28.03 133 GLN H O 1
ATOM 978 N N . LYS A 1 123 ? 26.022 11.097 77.103 1.00 29.65 134 LYS H N 1
ATOM 979 C CA . LYS A 1 123 ? 27.039 10.347 77.693 1.00 30.80 134 LYS H CA 1
ATOM 980 C C . LYS A 1 123 ? 27.141 8.836 77.265 1.00 31.16 134 LYS H C 1
ATOM 981 O O . LYS A 1 123 ? 28.247 8.295 77.193 1.00 30.01 134 LYS H O 1
ATOM 987 N N . THR A 1 124 ? 25.985 8.166 77.130 1.00 32.23 135 THR H N 1
ATOM 988 C CA . THR A 1 124 ? 25.866 6.721 76.919 1.00 31.56 135 THR H CA 1
ATOM 989 C C . THR A 1 124 ? 24.783 6.429 75.863 1.00 31.50 135 THR H C 1
ATOM 990 O O . THR A 1 124 ? 23.981 7.297 75.491 1.00 29.80 135 THR H O 1
ATOM 994 N N . GLY A 1 125 ? 24.877 5.226 75.290 1.00 30.38 136 GLY H N 1
ATOM 995 C CA . GLY A 1 125 ? 23.930 4.647 74.383 1.00 27.03 136 GLY H CA 1
ATOM 996 C C . GLY A 1 125 ? 23.828 3.248 74.955 1.00 25.69 136 GLY H C 1
ATOM 997 O O . GLY A 1 125 ? 24.465 2.970 75.942 1.00 24.39 136 GLY H O 1
ATOM 998 N N . ILE A 1 126 ? 23.053 2.380 74.304 1.00 25.12 137 ILE H N 1
ATOM 999 C CA . ILE A 1 126 ? 22.725 0.996 74.822 1.00 25.24 137 ILE H CA 1
ATOM 1000 C C . ILE A 1 126 ? 22.904 0.096 73.636 1.00 24.29 137 ILE H C 1
ATOM 1001 O O . ILE A 1 126 ? 22.339 0.365 72.583 1.00 24.85 137 ILE H O 1
ATOM 1006 N N . VAL A 1 127 ? 23.653 -0.975 73.836 1.00 23.30 138 VAL H N 1
ATOM 1007 C CA . VAL A 1 127 ? 23.877 -1.944 72.790 1.00 25.40 138 VAL H CA 1
ATOM 1008 C C . VAL A 1 127 ? 23.220 -3.213 73.349 1.00 24.93 138 VAL H C 1
ATOM 1009 O O . VAL A 1 127 ? 23.119 -3.386 74.609 1.00 27.35 138 VAL H O 1
ATOM 1013 N N . SER A 1 128 ? 22.718 -4.055 72.471 1.00 25.34 139 SER H N 1
ATOM 1014 C CA . SER A 1 128 ? 21.910 -5.178 72.867 1.00 24.71 139 SER H CA 1
ATOM 1015 C C . SER A 1 128 ? 22.193 -6.298 71.908 1.00 26.99 139 SER H C 1
ATOM 1016 O O . SER A 1 128 ? 22.577 -6.079 70.708 1.00 26.07 139 SER H O 1
ATOM 1019 N N . GLY A 1 129 ? 22.121 -7.539 72.425 1.00 26.66 140 GLY H N 1
ATOM 1020 C CA . GLY A 1 129 ? 22.216 -8.630 71.480 1.00 25.80 140 GLY H CA 1
ATOM 1021 C C . GLY A 1 129 ? 22.242 -9.985 72.130 1.00 26.37 140 GLY H C 1
ATOM 1022 O O . GLY A 1 129 ? 22.283 -10.134 73.363 1.00 25.24 140 GLY H O 1
ATOM 1023 N N . PHE A 1 130 ? 22.258 -10.986 71.279 1.00 30.27 141 PHE H N 1
ATOM 1024 C CA . PHE A 1 130 ? 22.293 -12.408 71.741 1.00 33.43 141 PHE H CA 1
ATOM 1025 C C . PHE A 1 130 ? 23.728 -12.965 71.615 1.00 36.57 141 PHE H C 1
ATOM 1026 O O . PHE A 1 130 ? 23.940 -14.212 71.683 1.00 37.73 141 PHE H O 1
ATOM 1034 N N . GLY A 1 131 ? 24.742 -12.095 71.374 1.00 35.80 142 GLY H N 1
ATOM 1035 C CA . GLY A 1 131 ? 26.044 -12.644 70.964 1.00 32.63 142 GLY H CA 1
ATOM 1036 C C . GLY A 1 131 ? 26.767 -13.265 72.099 1.00 33.92 142 GLY H C 1
ATOM 1037 O O . GLY A 1 131 ? 26.267 -13.300 73.267 1.00 32.58 142 GLY H O 1
ATOM 1038 N N . ARG A 1 132 ? 27.987 -13.735 71.820 1.00 35.69 143 ARG H N 1
ATOM 1039 C CA . ARG A 1 132 ? 28.782 -14.378 72.897 1.00 36.80 143 ARG H CA 1
ATOM 1040 C C . ARG A 1 132 ? 28.894 -13.555 74.134 1.00 37.62 143 ARG H C 1
ATOM 1041 O O . ARG A 1 132 ? 29.041 -12.316 74.018 1.00 35.74 143 ARG H O 1
ATOM 1049 N N . THR A 1 133 ? 28.855 -14.226 75.295 1.00 38.29 144 THR H N 1
ATOM 1050 C CA . THR A 1 133 ? 29.076 -13.580 76.575 1.00 41.80 144 THR H CA 1
ATOM 1051 C C . THR A 1 133 ? 30.565 -13.563 77.044 1.00 44.05 144 THR H C 1
ATOM 1052 O O . THR A 1 133 ? 30.878 -13.115 78.153 1.00 44.25 144 THR H O 1
ATOM 1056 N N . HIS A 1 134 ? 31.460 -14.064 76.193 1.00 47.21 145 HIS H N 1
ATOM 1057 C CA . HIS A 1 134 ? 32.907 -14.003 76.413 1.00 49.52 145 HIS H CA 1
ATOM 1058 C C . HIS A 1 134 ? 33.506 -14.128 75.048 1.00 49.08 145 HIS H C 1
ATOM 1059 O O . HIS A 1 134 ? 32.951 -14.793 74.169 1.00 48.77 145 HIS H O 1
ATOM 1066 N N . GLU A 1 135 ? 34.636 -13.468 74.843 1.00 49.29 146 GLU H N 1
ATOM 1067 C CA . GLU A 1 135 ? 35.329 -13.585 73.567 1.00 47.99 146 GLU H CA 1
ATOM 1068 C C . GLU A 1 135 ? 35.412 -15.014 73.045 1.00 48.39 146 GLU H C 1
ATOM 1069 O O . GLU A 1 135 ? 35.239 -15.246 71.863 1.00 48.00 146 GLU H O 1
ATOM 1075 N N . LYS A 1 136 ? 35.663 -15.987 73.903 1.00 50.48 147 LYS H N 1
ATOM 1076 C CA . LYS A 1 136 ? 35.902 -17.348 73.377 1.00 53.42 147 LYS H CA 1
ATOM 1077 C C . LYS A 1 136 ? 34.758 -18.307 73.683 1.00 54.09 147 LYS H C 1
ATOM 1078 O O . LYS A 1 136 ? 34.777 -19.490 73.322 1.00 54.17 147 LYS H O 1
ATOM 1084 N N . GLY A 1 137 ? 33.715 -17.728 74.266 1.00 54.02 148 GLY H N 1
ATOM 1085 C CA . GLY A 1 137 ? 32.591 -18.487 74.756 1.00 52.96 148 GLY H CA 1
ATOM 1086 C C . GLY A 1 137 ? 31.480 -18.691 73.770 1.00 52.38 148 GLY H C 1
ATOM 1087 O O . GLY A 1 137 ? 31.627 -18.626 72.537 1.00 50.40 148 GLY H O 1
ATOM 1088 N N . ARG A 1 138 ? 30.335 -18.974 74.365 1.00 52.80 149 ARG H N 1
ATOM 1089 C CA . ARG A 1 138 ? 29.155 -19.320 73.611 1.00 52.90 149 ARG H CA 1
ATOM 1090 C C . ARG A 1 138 ? 28.215 -18.114 73.522 1.00 52.64 149 ARG H C 1
ATOM 1091 O O . ARG A 1 138 ? 28.150 -17.288 74.463 1.00 51.32 149 ARG H O 1
ATOM 1099 N N . GLN A 1 139 ? 27.490 -18.042 72.406 1.00 53.39 150 GLN H N 1
ATOM 1100 C CA . GLN A 1 139 ? 26.273 -17.211 72.322 1.00 54.30 150 GLN H CA 1
ATOM 1101 C C . GLN A 1 139 ? 25.403 -17.272 73.591 1.00 53.80 150 GLN H C 1
ATOM 1102 O O . GLN A 1 139 ? 25.402 -18.262 74.332 1.00 54.32 150 GLN H O 1
ATOM 1108 N N . SER A 1 140 ? 24.739 -16.153 73.881 1.00 53.18 151 SER H N 1
ATOM 1109 C CA . SER A 1 140 ? 23.782 -16.071 74.956 1.00 51.31 151 SER H CA 1
ATOM 1110 C C . SER A 1 140 ? 22.478 -16.689 74.470 1.00 52.09 15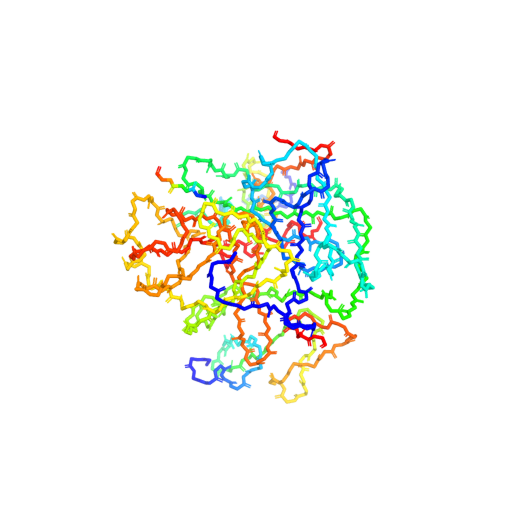1 SER H C 1
ATOM 1111 O O . SER A 1 140 ? 22.116 -16.664 73.263 1.00 53.17 151 SER H O 1
ATOM 1114 N N . THR A 1 141 ? 21.797 -17.269 75.437 1.00 51.25 152 THR H N 1
ATOM 1115 C CA . THR A 1 141 ? 20.495 -17.857 75.259 1.00 50.39 152 THR H CA 1
ATOM 1116 C C . THR A 1 141 ? 19.413 -16.795 75.596 1.00 49.35 152 THR H C 1
ATOM 1117 O O . THR A 1 141 ? 18.214 -16.999 75.445 1.00 49.15 152 THR H O 1
ATOM 1121 N N . ARG A 1 142 ? 19.888 -15.655 76.060 1.00 47.96 153 ARG H N 1
ATOM 1122 C CA . ARG A 1 142 ? 19.057 -14.573 76.464 1.00 46.28 153 ARG H CA 1
ATOM 1123 C C . ARG A 1 142 ? 19.567 -13.261 75.849 1.00 44.07 153 ARG H C 1
ATOM 1124 O O . ARG A 1 142 ? 20.805 -13.042 75.690 1.00 42.74 153 ARG H O 1
ATOM 1132 N N . LEU A 1 143 ? 18.613 -12.402 75.477 1.00 41.70 154 LEU H N 1
ATOM 1133 C CA . LEU A 1 143 ? 18.943 -11.050 74.999 1.00 37.79 154 LEU H CA 1
ATOM 1134 C C . LEU A 1 143 ? 19.560 -10.328 76.159 1.00 36.19 154 LEU H C 1
ATOM 1135 O O . LEU A 1 143 ? 18.978 -10.327 77.245 1.00 35.09 154 LEU H O 1
ATOM 1140 N N . LYS A 1 144 ? 20.722 -9.690 75.910 1.00 34.04 155 LYS H N 1
ATOM 1141 C CA . LYS A 1 144 ? 21.378 -8.814 76.881 1.00 30.60 155 LYS H CA 1
ATOM 1142 C C . LYS A 1 144 ? 21.531 -7.404 76.339 1.00 29.24 155 LYS H C 1
ATOM 1143 O O . LYS A 1 144 ? 21.540 -7.136 75.114 1.00 26.29 155 LYS H O 1
ATOM 1149 N N . MET A 1 145 ? 21.750 -6.505 77.262 1.00 27.91 156 MET H N 1
ATOM 1150 C CA . MET A 1 145 ? 21.934 -5.120 76.873 1.00 30.53 156 MET H CA 1
ATOM 1151 C C . MET A 1 145 ? 23.009 -4.627 77.730 1.00 28.46 156 MET H C 1
ATOM 1152 O O . MET A 1 145 ? 23.257 -5.210 78.770 1.00 27.64 156 MET H O 1
ATOM 1157 N N . LEU A 1 146 ? 23.672 -3.573 77.281 1.00 28.35 157 LEU H N 1
ATOM 1158 C CA . LEU A 1 146 ? 24.781 -3.034 77.996 1.00 27.50 157 LEU H CA 1
ATOM 1159 C C . LEU A 1 146 ? 24.775 -1.584 77.734 1.00 27.14 157 LEU H C 1
ATOM 1160 O O . LEU A 1 146 ? 24.785 -1.148 76.568 1.00 26.27 157 LEU H O 1
ATOM 1165 N N . GLU A 1 147 ? 24.845 -0.820 78.811 1.00 26.92 158 GLU H N 1
ATOM 1166 C CA . GLU A 1 147 ? 25.049 0.598 78.661 1.00 28.97 158 GLU H CA 1
ATOM 1167 C C . GLU A 1 147 ? 26.523 0.906 78.385 1.00 28.41 158 GLU H C 1
ATOM 1168 O O . GLU A 1 147 ? 27.378 0.425 79.139 1.00 27.10 158 GLU H O 1
ATOM 1174 N N . VAL A 1 148 ? 26.802 1.689 77.329 1.00 28.18 159 VAL H N 1
ATOM 1175 C CA . VAL A 1 148 ? 28.158 2.010 76.912 1.00 27.77 159 VAL H CA 1
ATOM 1176 C C . VAL A 1 148 ? 28.364 3.519 76.711 1.00 28.47 159 VAL H C 1
ATOM 1177 O O . VAL A 1 148 ? 27.730 4.135 75.806 1.00 28.22 159 VAL H O 1
ATOM 1181 N N . PRO A 1 149 ? 29.383 4.103 77.417 1.00 28.92 160 PRO H N 1
ATOM 1182 C CA . PRO A 1 149 ? 29.801 5.494 77.175 1.00 28.22 160 PRO H CA 1
ATOM 1183 C C . PRO A 1 149 ? 30.174 5.733 75.734 1.00 28.32 160 PRO H C 1
ATOM 1184 O O . PRO A 1 149 ? 30.810 4.879 75.157 1.00 26.96 160 PRO H O 1
ATOM 1188 N N . TYR A 1 150 ? 29.782 6.860 75.157 1.00 26.29 161 TYR H N 1
ATOM 1189 C CA . TYR A 1 150 ? 30.353 7.274 73.915 1.00 27.43 161 TYR H CA 1
ATOM 1190 C C . TYR A 1 150 ? 31.840 7.628 74.160 1.00 30.42 161 TYR H C 1
ATOM 1191 O O . TYR A 1 150 ? 32.258 8.111 75.254 1.00 29.20 161 TYR H O 1
ATOM 1200 N N . VAL A 1 151 ? 32.656 7.410 73.149 1.00 29.39 162 VAL H N 1
ATOM 1201 C CA . VAL A 1 151 ? 34.087 7.583 73.384 1.00 30.37 162 VAL H CA 1
ATOM 1202 C C . VAL A 1 151 ? 34.559 8.618 72.373 1.00 30.81 162 VAL H C 1
ATOM 1203 O O . VAL A 1 151 ? 34.297 8.453 71.180 1.00 30.49 162 VAL H O 1
ATOM 1207 N N . ASP A 1 152 ? 35.281 9.634 72.833 1.00 31.16 163 ASP H N 1
ATOM 1208 C CA . ASP A 1 152 ? 35.744 10.623 71.893 1.00 33.53 163 ASP H CA 1
ATOM 1209 C C . ASP A 1 152 ? 36.547 10.008 70.768 1.00 31.53 163 ASP H C 1
ATOM 1210 O O . ASP A 1 152 ? 37.230 9.033 70.925 1.00 30.97 163 ASP H O 1
ATOM 1215 N N . ARG A 1 153 ? 36.418 10.590 69.611 1.00 33.18 164 ARG H N 1
ATOM 1216 C CA . ARG A 1 153 ? 36.976 10.045 68.427 1.00 34.85 164 ARG H CA 1
ATOM 1217 C C . ARG A 1 153 ? 38.532 9.979 68.395 1.00 36.28 164 ARG H C 1
ATOM 1218 O O . ARG A 1 153 ? 39.078 9.027 67.825 1.00 37.62 164 ARG H O 1
ATOM 1226 N N . ASN A 1 154 ? 39.244 10.980 68.967 1.00 37.33 165 ASN H N 1
ATOM 1227 C CA . ASN A 1 154 ? 40.742 10.908 69.122 1.00 36.36 165 ASN H CA 1
ATOM 1228 C C . ASN A 1 154 ? 41.136 9.766 70.076 1.00 36.39 165 ASN H C 1
ATOM 1229 O O . ASN A 1 154 ? 42.093 9.031 69.823 1.00 35.29 165 ASN H O 1
ATOM 1234 N N . SER A 1 155 ? 40.435 9.609 71.193 1.00 35.97 166 SER H N 1
ATOM 1235 C CA . SER A 1 155 ? 40.610 8.385 71.997 1.00 37.68 166 SER H CA 1
ATOM 1236 C C . SER A 1 155 ? 40.348 7.063 71.243 1.00 37.80 166 SER H C 1
ATOM 1237 O O . SER A 1 155 ? 41.053 6.067 71.419 1.00 37.76 166 SER H O 1
ATOM 1240 N N . CYS A 1 156 ? 39.361 7.085 70.380 1.00 37.68 167 CYS H N 1
ATOM 1241 C CA . CYS A 1 156 ? 38.992 5.913 69.622 1.00 38.77 167 CYS H CA 1
ATOM 1242 C C . CYS A 1 156 ? 40.220 5.508 68.708 1.00 37.33 167 CYS H C 1
ATOM 1243 O O . CYS A 1 156 ? 40.771 4.402 68.816 1.00 35.82 167 CYS H O 1
ATOM 1246 N N . LYS A 1 157 ? 40.574 6.415 67.807 1.00 36.97 168 LYS H N 1
ATOM 1247 C CA . LYS A 1 157 ? 41.766 6.338 66.933 1.00 37.42 168 LYS H CA 1
ATOM 1248 C C . LYS A 1 157 ? 43.017 5.895 67.690 1.00 37.85 168 LYS H C 1
ATOM 1249 O O . LYS A 1 157 ? 43.652 4.889 67.327 1.00 37.09 168 LYS H O 1
ATOM 1255 N N . LEU A 1 158 ? 43.299 6.567 68.806 1.00 37.12 169 LEU H N 1
ATOM 1256 C CA . LEU A 1 158 ? 44.513 6.264 69.591 1.00 37.76 169 LEU H CA 1
ATOM 1257 C C . LEU A 1 158 ? 44.582 4.794 69.919 1.00 37.76 169 LEU H C 1
ATOM 1258 O O . LEU A 1 158 ? 45.666 4.172 69.779 1.00 37.99 169 LEU H O 1
ATOM 1263 N N . SER A 1 159 ? 43.449 4.243 70.372 1.00 36.31 170 SER H N 1
ATOM 1264 C CA . SER A 1 159 ? 43.363 2.890 70.906 1.00 36.42 170 SER H CA 1
ATOM 1265 C C . SER A 1 159 ? 43.334 1.859 69.796 1.00 36.15 170 SER H C 1
ATOM 1266 O O . SER A 1 159 ? 43.424 0.691 70.057 1.00 37.84 170 SER H O 1
ATOM 1269 N N . SER A 1 160 ? 43.086 2.271 68.577 1.00 35.77 171 SER H N 1
ATOM 1270 C CA . SER A 1 160 ? 42.729 1.320 67.604 1.00 36.27 171 SER H CA 1
ATOM 1271 C C . SER A 1 160 ? 43.878 1.116 66.632 1.00 37.11 171 SER H C 1
ATOM 1272 O O . SER A 1 160 ? 44.450 2.072 66.135 1.00 35.09 171 SER H O 1
ATOM 1275 N N . SER A 1 161 ? 44.067 -0.153 66.276 1.00 36.31 172 SER H N 1
ATOM 1276 C CA . SER A 1 161 ? 45.056 -0.536 65.314 1.00 37.67 172 SER H CA 1
ATOM 1277 C C . SER A 1 161 ? 44.547 -0.294 63.936 1.00 38.11 172 SER H C 1
ATOM 1278 O O . SER A 1 161 ? 45.367 -0.087 63.051 1.00 40.09 172 SER H O 1
ATOM 1281 N N . PHE A 1 162 ? 43.227 -0.286 63.728 1.00 36.37 173 PHE H N 1
ATOM 1282 C CA . PHE A 1 162 ? 42.705 -0.186 62.360 1.00 35.72 173 PHE H CA 1
ATOM 1283 C C . PHE A 1 162 ? 42.108 1.165 62.187 1.00 36.64 173 PHE H C 1
ATOM 1284 O O . PHE A 1 162 ? 41.798 1.851 63.148 1.00 36.72 173 PHE H O 1
ATOM 1292 N N . ILE A 1 163 ? 41.886 1.552 60.956 1.00 37.35 174 ILE H N 1
ATOM 1293 C CA . ILE A 1 163 ? 41.387 2.864 60.694 1.00 38.26 174 ILE H CA 1
ATOM 1294 C C . ILE A 1 163 ? 39.971 3.025 61.263 1.00 39.22 174 ILE H C 1
ATOM 1295 O O . ILE A 1 163 ? 39.175 2.068 61.257 1.00 39.21 174 ILE H O 1
ATOM 1300 N N . ILE A 1 164 ? 39.688 4.248 61.730 1.00 38.87 175 ILE H N 1
ATOM 1301 C CA . ILE A 1 164 ? 38.385 4.665 62.154 1.00 38.30 175 ILE H CA 1
ATOM 1302 C C . ILE A 1 164 ? 37.951 5.768 61.228 1.00 38.29 175 ILE H C 1
ATOM 1303 O O . ILE A 1 164 ? 38.439 6.879 61.320 1.00 39.26 175 ILE H O 1
ATOM 1308 N N . THR A 1 165 ? 37.085 5.442 60.280 1.00 38.14 176 THR H N 1
ATOM 1309 C CA . THR A 1 165 ? 36.576 6.434 59.345 1.00 37.00 176 THR H CA 1
ATOM 1310 C C . THR A 1 165 ? 35.462 7.320 59.942 1.00 36.71 176 THR H C 1
ATOM 1311 O O . THR A 1 165 ? 34.991 7.063 61.038 1.00 34.26 176 THR H O 1
ATOM 1315 N N . GLN A 1 166 ? 35.114 8.412 59.274 1.00 36.65 177 GLN H N 1
ATOM 1316 C CA . GLN A 1 166 ? 33.960 9.230 59.686 1.00 37.99 177 GLN H CA 1
ATOM 1317 C C . GLN A 1 166 ? 32.614 8.466 59.746 1.00 36.72 177 GLN H C 1
ATOM 1318 O O . GLN A 1 166 ? 31.650 8.980 60.282 1.00 38.78 177 GLN H O 1
ATOM 1324 N N . ASN A 1 167 ? 32.551 7.265 59.204 1.00 34.24 178 ASN H N 1
ATOM 1325 C CA . ASN A 1 167 ? 31.338 6.486 59.238 1.00 33.29 178 ASN H CA 1
ATOM 1326 C C . ASN A 1 167 ? 31.250 5.551 60.416 1.00 31.16 178 ASN H C 1
ATOM 1327 O O . ASN A 1 167 ? 30.404 4.675 60.414 1.00 30.75 178 ASN H O 1
ATOM 1332 N N . MET A 1 168 ? 32.110 5.750 61.415 1.00 29.81 179 MET H N 1
ATOM 1333 C CA . MET A 1 168 ? 32.221 4.820 62.550 1.00 28.27 179 MET H CA 1
ATOM 1334 C C . MET A 1 168 ? 32.374 5.659 63.780 1.00 27.19 179 MET H C 1
ATOM 1335 O O . MET A 1 168 ? 32.853 6.774 63.678 1.00 28.08 179 MET H O 1
ATOM 1340 N N . PHE A 1 169 ? 32.124 5.073 64.957 1.00 26.25 180 PHE H N 1
ATOM 1341 C CA . PHE A 1 169 ? 32.322 5.724 66.199 1.00 25.13 180 PHE H CA 1
ATOM 1342 C C . PHE A 1 169 ? 32.544 4.623 67.243 1.00 25.18 180 PHE H C 1
ATOM 1343 O O . PHE A 1 169 ? 32.206 3.480 66.991 1.00 27.49 180 PHE H O 1
ATOM 1351 N N . CYS A 1 170 ? 33.093 4.929 68.423 1.00 27.37 181 CYS H N 1
ATOM 1352 C CA . CYS A 1 170 ? 33.552 3.890 69.409 1.00 27.62 181 CYS H CA 1
ATOM 1353 C C . CYS A 1 170 ? 32.707 4.146 70.565 1.00 24.55 181 CYS H C 1
ATOM 1354 O O . CYS A 1 170 ? 32.398 5.272 70.801 1.00 24.53 181 CYS H O 1
ATOM 1357 N N . ALA A 1 171 ? 32.372 3.122 71.327 1.00 23.75 182 ALA H N 1
ATOM 1358 C CA . ALA A 1 171 ? 31.702 3.319 72.577 1.00 25.62 182 ALA H CA 1
ATOM 1359 C C . ALA A 1 171 ? 32.186 2.218 73.492 1.00 25.41 182 ALA H C 1
ATOM 1360 O O . ALA A 1 171 ? 32.532 1.128 73.035 1.00 27.87 182 ALA H O 1
ATOM 1362 N N . GLY A 1 172 ? 32.263 2.461 74.775 1.00 26.69 183 GLY H N 1
ATOM 1363 C CA . GLY A 1 172 ? 32.568 1.333 75.684 1.00 28.79 183 GLY H CA 1
ATOM 1364 C C . GLY A 1 172 ? 33.403 1.895 76.805 1.00 33.18 183 GLY H C 1
ATOM 1365 O O . GLY A 1 172 ? 33.419 3.116 77.020 1.00 35.21 183 GLY H O 1
ATOM 1366 N N . TYR A 1 173 ? 34.108 1.027 77.509 1.00 34.26 184 TYR H N 1
ATOM 1367 C CA . TYR A 1 173 ? 34.844 1.382 78.698 1.00 36.73 184 TYR H CA 1
ATOM 1368 C C . TYR A 1 173 ? 36.338 1.085 78.504 1.00 39.10 184 TYR H C 1
ATOM 1369 O O . TYR A 1 173 ? 36.729 0.230 77.692 1.00 38.13 184 TYR H O 1
ATOM 1378 N N . ASP A 1 174 A 37.174 1.750 79.279 1.00 42.22 185 ASP H N 1
ATOM 1379 C CA . ASP A 1 174 A 38.598 1.457 79.129 1.00 46.74 185 ASP H CA 1
ATOM 1380 C C . ASP A 1 174 A 39.107 0.330 79.985 1.00 47.29 185 ASP H C 1
ATOM 1381 O O . ASP A 1 174 A 39.686 -0.636 79.466 1.00 49.43 185 ASP H O 1
ATOM 1386 N N . THR A 1 175 B 38.878 0.409 81.279 1.00 48.37 185 THR H N 1
ATOM 1387 C CA . THR A 1 175 B 39.237 -0.724 82.117 1.00 48.80 185 THR H CA 1
ATOM 1388 C C . THR A 1 175 B 38.134 -1.760 82.291 1.00 48.00 185 THR H C 1
ATOM 1389 O O . THR A 1 175 B 38.428 -2.946 82.364 1.00 48.65 185 THR H O 1
ATOM 1393 N N . LYS A 1 176 ? 36.873 -1.337 82.383 1.00 47.71 186 LYS H N 1
ATOM 1394 C CA . LYS A 1 176 ? 35.744 -2.282 82.579 1.00 46.17 186 LYS H CA 1
ATOM 1395 C C . LYS A 1 176 ? 35.734 -3.234 81.380 1.00 45.34 186 LYS H C 1
ATOM 1396 O O . LYS A 1 176 ? 35.927 -2.813 80.263 1.00 43.70 186 LYS H O 1
ATOM 1402 N N . GLN A 1 177 ? 35.611 -4.533 81.638 1.00 44.57 187 GLN H N 1
ATOM 1403 C CA . GLN A 1 177 ? 35.669 -5.516 80.587 1.00 45.26 187 GLN H CA 1
ATOM 1404 C C . GLN A 1 177 ? 34.276 -5.979 80.125 1.00 44.01 187 GLN H C 1
ATOM 1405 O O . GLN A 1 177 ? 33.889 -7.135 80.364 1.00 44.46 187 GLN H O 1
ATOM 1411 N N . GLU A 1 178 ? 33.538 -5.051 79.487 1.00 42.23 188 GLU H N 1
ATOM 1412 C CA . GLU A 1 178 ? 32.135 -5.261 79.044 1.00 39.47 188 GLU H CA 1
ATOM 1413 C C . GLU A 1 178 ? 32.016 -4.592 77.683 1.00 38.08 188 GLU H C 1
ATOM 1414 O O . GLU A 1 178 ? 32.420 -3.456 77.535 1.00 36.04 188 GLU H O 1
ATOM 1420 N N . ASP A 1 179 ? 31.484 -5.301 76.688 1.00 35.08 189 ASP H N 1
ATOM 1421 C CA . ASP A 1 179 ? 31.306 -4.716 75.387 1.00 32.82 189 ASP H CA 1
ATOM 1422 C C . ASP A 1 179 ? 30.504 -5.698 74.533 1.00 31.77 189 ASP H C 1
ATOM 1423 O O . ASP A 1 179 ? 30.142 -6.749 74.992 1.00 28.46 189 ASP H O 1
ATOM 1428 N N . ALA A 1 180 ? 30.275 -5.357 73.269 1.00 30.90 190 ALA H N 1
ATOM 1429 C CA . ALA A 1 180 ? 29.602 -6.251 72.362 1.00 30.98 190 ALA H CA 1
ATOM 1430 C C . ALA A 1 180 ? 30.543 -7.391 72.028 1.00 32.95 190 ALA H C 1
ATOM 1431 O O . ALA A 1 180 ? 31.750 -7.357 72.330 1.00 33.73 190 ALA H O 1
ATOM 1433 N N . CYS A 1 181 ? 30.016 -8.419 71.366 1.00 33.11 191 CYS H N 1
ATOM 1434 C CA . CYS A 1 181 ? 30.893 -9.479 70.957 1.00 33.51 191 CYS H CA 1
ATOM 1435 C C . CYS A 1 181 ? 30.308 -10.170 69.733 1.00 33.49 191 CYS H C 1
ATOM 1436 O O . CYS A 1 181 ? 29.324 -9.668 69.120 1.00 30.79 191 CYS H O 1
ATOM 1439 N N . GLN A 1 182 ? 30.922 -11.304 69.375 1.00 33.56 192 GLN H N 1
ATOM 1440 C CA . GLN A 1 182 ? 30.545 -12.010 68.104 1.00 33.45 192 GLN H CA 1
ATOM 1441 C C . GLN A 1 182 ? 29.149 -12.557 68.304 1.00 30.80 192 GLN H C 1
ATOM 1442 O O . GLN A 1 182 ? 28.825 -13.048 69.430 1.00 32.03 192 GLN H O 1
ATOM 1448 N N . GLY A 1 183 ? 28.335 -12.432 67.253 1.00 30.44 193 GLY H N 1
ATOM 1449 C CA . GLY A 1 183 ? 26.873 -12.685 67.311 1.00 31.25 193 GLY H CA 1
ATOM 1450 C C . GLY A 1 183 ? 25.976 -11.420 67.586 1.00 32.96 193 GLY H C 1
ATOM 1451 O O . GLY A 1 183 ? 24.702 -11.461 67.447 1.00 31.52 193 GLY H O 1
ATOM 1452 N N . ASP A 1 184 ? 26.617 -10.322 68.039 1.00 31.30 194 ASP H N 1
ATOM 1453 C CA . ASP A 1 184 ? 25.948 -9.007 68.327 1.00 30.05 194 ASP H CA 1
ATOM 1454 C C . ASP A 1 184 ? 26.024 -8.140 67.137 1.00 29.52 194 ASP H C 1
ATOM 1455 O O . ASP A 1 184 ? 25.237 -7.174 67.033 1.00 31.28 194 ASP H O 1
ATOM 1460 N N . SER A 1 185 ? 26.880 -8.475 66.146 1.00 30.14 195 SER H N 1
ATOM 1461 C CA . SER A 1 185 ? 27.069 -7.589 64.981 1.00 30.63 195 SER H CA 1
ATOM 1462 C C . SER A 1 185 ? 25.773 -7.408 64.234 1.00 31.07 195 SER H C 1
ATOM 1463 O O . SER A 1 185 ? 24.970 -8.326 64.208 1.00 32.67 195 SER H O 1
ATOM 1466 N N . GLY A 1 186 ? 25.622 -6.281 63.535 1.00 30.63 196 GLY H N 1
ATOM 1467 C CA . GLY A 1 186 ? 24.347 -5.828 62.918 1.00 28.98 196 GLY H CA 1
ATOM 1468 C C . GLY A 1 186 ? 23.290 -5.274 63.910 1.00 28.27 196 GLY H C 1
ATOM 1469 O O . GLY A 1 186 ? 22.377 -4.588 63.498 1.00 28.95 196 GLY H O 1
ATOM 1470 N N . GLY A 1 187 ? 23.448 -5.514 65.209 1.00 26.92 197 GLY H N 1
ATOM 1471 C CA . GLY A 1 187 ? 22.416 -5.265 66.172 1.00 24.91 197 GLY H CA 1
ATOM 1472 C C . GLY A 1 187 ? 22.346 -3.784 66.561 1.00 26.50 197 GLY H C 1
ATOM 1473 O O . GLY A 1 187 ? 23.023 -2.953 65.984 1.00 24.20 197 GLY H O 1
ATOM 1474 N N . PRO A 1 188 ? 21.463 -3.444 67.523 1.00 23.94 198 PRO H N 1
ATOM 1475 C CA . PRO A 1 188 ? 21.237 -2.000 67.736 1.00 25.09 198 PRO H CA 1
ATOM 1476 C C . PRO A 1 188 ? 22.208 -1.372 68.728 1.00 23.23 198 PRO H C 1
ATOM 1477 O O . PRO A 1 188 ? 22.547 -1.982 69.743 1.00 24.36 198 PRO H O 1
ATOM 1481 N N . HIS A 1 189 ? 22.585 -0.148 68.418 1.00 22.58 199 HIS H N 1
ATOM 1482 C CA . HIS A 1 189 ? 23.058 0.806 69.475 1.00 23.12 199 HIS H CA 1
ATOM 1483 C C . HIS A 1 189 ? 22.032 1.952 69.483 1.00 22.48 199 HIS H C 1
ATOM 1484 O O . HIS A 1 189 ? 21.728 2.529 68.450 1.00 22.57 199 HIS H O 1
ATOM 1491 N N . VAL A 1 190 ? 21.371 2.181 70.607 1.00 21.22 200 VAL H N 1
ATOM 1492 C CA . VAL A 1 190 ? 20.372 3.232 70.611 1.00 21.28 200 VAL H CA 1
ATOM 1493 C C . VAL A 1 190 ? 20.707 4.273 71.702 1.00 22.45 200 VAL H C 1
ATOM 1494 O O . VAL A 1 190 ? 21.369 3.968 72.689 1.00 22.51 200 VAL H O 1
ATOM 1498 N N . THR A 1 191 ? 20.187 5.475 71.539 1.00 21.90 201 THR H N 1
ATOM 1499 C CA . THR A 1 191 ? 20.491 6.539 72.531 1.00 23.27 201 THR H CA 1
ATOM 1500 C C . THR A 1 191 ? 19.148 7.126 73.040 1.00 23.27 201 THR H C 1
ATOM 1501 O O . THR A 1 191 ? 18.299 7.458 72.261 1.00 22.47 201 THR H O 1
ATOM 1505 N N . ARG A 1 192 ? 18.995 7.201 74.339 1.00 23.23 202 ARG H N 1
ATOM 1506 C CA . ARG A 1 192 ? 17.837 7.712 74.926 1.00 26.88 202 ARG H CA 1
ATOM 1507 C C . ARG A 1 192 ? 17.875 9.253 74.920 1.00 27.74 202 ARG H C 1
ATOM 1508 O O . ARG A 1 192 ? 18.879 9.872 75.318 1.00 28.02 202 ARG H O 1
ATOM 1516 N N . PHE A 1 193 ? 16.812 9.840 74.407 1.00 28.01 203 PHE H N 1
ATOM 1517 C CA . PHE A 1 193 ? 16.557 11.255 74.571 1.00 30.62 203 PHE H CA 1
ATOM 1518 C C . PHE A 1 193 ? 15.152 11.517 75.128 1.00 31.04 203 PHE H C 1
ATOM 1519 O O . PHE A 1 193 ? 14.165 11.266 74.494 1.00 29.75 203 PHE H O 1
ATOM 1527 N N . LYS A 1 194 ? 15.097 11.959 76.370 1.00 34.22 204 LYS H N 1
ATOM 1528 C CA . LYS A 1 194 ? 13.833 12.272 77.029 1.00 35.48 204 LYS H CA 1
ATOM 1529 C C . LYS A 1 194 ? 12.867 11.095 76.854 1.00 36.20 204 LYS H C 1
ATOM 1530 O O . LYS A 1 194 ? 11.801 11.238 76.217 1.00 36.91 204 LYS H O 1
ATOM 1536 N N . ASP A 1 195 ? 13.271 9.978 77.446 1.00 34.47 205 ASP H N 1
ATOM 1537 C CA . ASP A 1 195 ? 12.667 8.655 77.288 1.00 35.47 205 ASP H CA 1
ATOM 1538 C C . ASP A 1 195 ? 12.130 8.151 75.952 1.00 34.40 205 ASP H C 1
ATOM 1539 O O . ASP A 1 195 ? 11.236 7.288 75.957 1.00 34.91 205 ASP H O 1
ATOM 1544 N N . THR A 1 196 ? 12.643 8.684 74.847 1.00 31.96 206 THR H N 1
ATOM 1545 C CA . THR A 1 196 ? 12.508 8.069 73.539 1.00 32.03 206 THR H CA 1
ATOM 1546 C C . THR A 1 196 ? 13.896 7.547 73.062 1.00 29.84 206 THR H C 1
ATOM 1547 O O . THR A 1 196 ? 14.943 8.246 73.142 1.00 28.94 206 THR H O 1
ATOM 1551 N N . TYR A 1 197 ? 13.900 6.361 72.507 1.00 27.43 207 TYR H N 1
ATOM 1552 C CA . TYR A 1 197 ? 15.135 5.724 72.035 1.00 24.80 207 TYR H CA 1
ATOM 1553 C C . TYR A 1 197 ? 15.292 5.861 70.558 1.00 23.37 207 TYR H C 1
ATOM 1554 O O . TYR A 1 197 ? 14.431 5.425 69.809 1.00 22.79 207 TYR H O 1
ATOM 1563 N N . PHE A 1 198 ? 16.408 6.467 70.108 1.00 22.01 208 PHE H N 1
ATOM 1564 C CA . PHE A 1 198 ? 16.693 6.599 68.636 1.00 22.39 208 PHE H CA 1
ATOM 1565 C C . PHE A 1 198 ? 17.871 5.700 68.302 1.00 22.38 208 PHE H C 1
ATOM 1566 O O . PHE A 1 198 ? 18.737 5.522 69.151 1.00 22.02 208 PHE H O 1
ATOM 1574 N N . VAL A 1 199 ? 17.963 5.170 67.094 1.00 24.49 209 VAL H N 1
ATOM 1575 C CA . VAL A 1 199 ? 19.028 4.241 66.807 1.00 25.51 209 VAL H CA 1
ATOM 1576 C C . VAL A 1 199 ? 20.151 5.203 66.378 1.00 26.14 209 VAL H C 1
ATOM 1577 O O . VAL A 1 199 ? 19.903 6.097 65.534 1.00 28.39 209 VAL H O 1
ATOM 1581 N N . THR A 1 200 ? 21.335 5.041 66.962 1.00 24.18 210 THR H N 1
ATOM 1582 C CA . THR A 1 200 ? 22.480 5.891 66.678 1.00 22.81 210 THR H CA 1
ATOM 1583 C C . THR A 1 200 ? 23.646 5.000 66.120 1.00 22.83 210 THR H C 1
ATOM 1584 O O . THR A 1 200 ? 24.532 5.487 65.446 1.00 24.33 210 THR H O 1
ATOM 1588 N N . GLY A 1 201 ? 23.567 3.682 66.264 1.00 22.08 211 GLY H N 1
ATOM 1589 C CA . GLY A 1 201 ? 24.703 2.866 65.865 1.00 24.17 211 GLY H CA 1
ATOM 1590 C C . GLY A 1 201 ? 24.328 1.473 65.375 1.00 24.94 211 GLY H C 1
ATOM 1591 O O . GLY A 1 201 ? 23.279 0.929 65.746 1.00 24.96 211 GLY H O 1
ATOM 1592 N N . ILE A 1 202 ? 25.166 0.912 64.493 1.00 23.89 212 ILE H N 1
ATOM 1593 C CA . ILE A 1 202 ? 25.088 -0.551 64.171 1.00 24.66 212 ILE H CA 1
ATOM 1594 C C . ILE A 1 202 ? 26.318 -1.252 64.713 1.00 24.87 212 ILE H C 1
ATOM 1595 O O . ILE A 1 202 ? 27.387 -0.802 64.408 1.00 27.32 212 ILE H O 1
ATOM 1600 N N . VAL A 1 203 ? 26.165 -2.276 65.549 1.00 24.54 213 VAL H N 1
ATOM 1601 C CA . VAL A 1 203 ? 27.244 -3.127 65.968 1.00 25.37 213 VAL H CA 1
ATOM 1602 C C . VAL A 1 203 ? 28.058 -3.650 64.740 1.00 28.64 213 VAL H C 1
ATOM 1603 O O . VAL A 1 203 ? 27.517 -4.424 63.869 1.00 26.06 213 VAL H O 1
ATOM 1607 N N . SER A 1 204 ? 29.352 -3.271 64.731 1.00 29.84 214 SER H N 1
ATOM 1608 C CA . SER A 1 204 ? 30.253 -3.451 63.583 1.00 29.15 214 SER H CA 1
ATOM 1609 C C . SER A 1 204 ? 31.463 -4.350 63.849 1.00 30.19 214 SER H C 1
ATOM 1610 O O . SER A 1 204 ? 31.466 -5.507 63.440 1.00 29.37 214 SER H O 1
ATOM 1613 N N . TRP A 1 205 ? 32.458 -3.840 64.576 1.00 28.44 215 TRP H N 1
ATOM 1614 C CA . TRP A 1 205 ? 33.601 -4.656 64.900 1.00 28.24 215 TRP H CA 1
ATOM 1615 C C . TRP A 1 205 ? 34.293 -4.215 66.167 1.00 29.15 215 TRP H C 1
ATOM 1616 O O . TRP A 1 205 ? 34.003 -3.107 66.709 1.00 28.91 215 TRP H O 1
ATOM 1627 N N . GLY A 1 206 ? 35.133 -5.116 66.666 1.00 28.35 216 GLY H N 1
ATOM 1628 C CA . GLY A 1 206 ? 36.069 -4.830 67.786 1.00 30.79 216 GLY H CA 1
ATOM 1629 C C . GLY A 1 206 ? 37.334 -5.686 67.633 1.00 32.50 216 GLY H C 1
ATOM 1630 O O . GLY A 1 206 ? 37.305 -6.727 66.934 1.00 31.92 216 GLY H O 1
ATOM 1631 N N . GLU A 1 207 ? 38.437 -5.229 68.227 1.00 32.52 217 GLU H N 1
ATOM 1632 C CA . GLU A 1 207 ? 39.684 -6.033 68.344 1.00 32.89 217 GLU H CA 1
ATOM 1633 C C . GLU A 1 207 ? 39.551 -6.923 69.582 1.00 32.83 217 GLU H C 1
ATOM 1634 O O . GLU A 1 207 ? 39.936 -6.511 70.683 1.00 31.58 217 GLU H O 1
ATOM 1640 N N . GLY A 1 208 ? 38.988 -8.126 69.412 1.00 32.72 219 GLY H N 1
ATOM 1641 C CA . GLY A 1 208 ? 38.515 -8.929 70.523 1.00 33.29 219 GLY H CA 1
ATOM 1642 C C . GLY A 1 208 ? 37.223 -8.407 71.129 1.00 35.97 219 GLY H C 1
ATOM 1643 O O . GLY A 1 208 ? 36.585 -7.479 70.587 1.00 36.63 219 GLY H O 1
ATOM 1644 N N . CYS A 1 209 ? 36.852 -8.943 72.284 1.00 35.85 220 CYS H N 1
ATOM 1645 C CA . CYS A 1 209 ? 35.630 -8.552 72.865 1.00 37.31 220 CYS H CA 1
ATOM 1646 C C . CYS A 1 209 ? 35.884 -8.100 74.247 1.00 38.02 220 CYS H C 1
ATOM 1647 O O . CYS A 1 209 ? 36.232 -8.915 75.077 1.00 38.35 220 CYS H O 1
ATOM 1650 N N . ALA A 1 210 ? 35.630 -6.823 74.518 1.00 38.14 221 ALA H N 1
ATOM 1651 C CA . ALA A 1 210 ? 35.800 -6.333 75.874 1.00 38.11 221 ALA H CA 1
ATOM 1652 C C . ALA A 1 210 ? 37.305 -6.400 76.305 1.00 38.75 221 ALA H C 1
ATOM 1653 O O . ALA A 1 210 ? 37.596 -6.530 77.482 1.00 37.54 221 ALA H O 1
ATOM 1655 N N . ARG A 1 211 ? 38.240 -6.308 75.362 1.00 39.64 222 ARG H N 1
ATOM 1656 C CA . ARG A 1 211 ? 39.674 -6.246 75.774 1.00 41.14 222 ARG H CA 1
ATOM 1657 C C . ARG A 1 211 ? 40.002 -4.918 76.478 1.00 41.26 222 ARG H C 1
ATOM 1658 O O . ARG A 1 211 ? 39.384 -3.889 76.203 1.00 40.17 222 ARG H O 1
ATOM 1666 N N . LYS A 1 212 ? 40.906 -4.947 77.456 1.00 42.02 223 LYS H N 1
ATOM 1667 C CA . LYS A 1 212 ? 41.197 -3.725 78.200 1.00 40.60 223 LYS H CA 1
ATOM 1668 C C . LYS A 1 212 ? 41.828 -2.767 77.198 1.00 39.49 223 LYS H C 1
ATOM 1669 O O . LYS A 1 212 ? 42.573 -3.199 76.337 1.00 40.41 223 LYS H O 1
ATOM 1675 N N . GLY A 1 213 A 41.469 -1.487 77.241 1.00 37.67 223 GLY H N 1
ATOM 1676 C CA . GLY A 1 213 A 42.018 -0.532 76.270 1.00 34.90 223 GLY H CA 1
ATOM 1677 C C . GLY A 1 213 A 41.406 -0.508 74.881 1.00 34.88 223 GLY H C 1
ATOM 1678 O O . GLY A 1 213 A 41.836 0.256 74.042 1.00 34.01 223 GLY H O 1
ATOM 1679 N N . LYS A 1 214 ? 40.398 -1.347 74.632 1.00 33.81 224 LYS H N 1
ATOM 1680 C CA . LYS A 1 214 ? 39.735 -1.417 73.323 1.00 31.90 224 LYS H CA 1
ATOM 1681 C C . LYS A 1 214 ? 38.224 -1.142 73.487 1.00 29.89 224 LYS H C 1
ATOM 1682 O O . LYS A 1 214 ? 37.651 -1.473 74.479 1.00 29.80 224 LYS H O 1
ATOM 1688 N N . TYR A 1 215 ? 37.597 -0.625 72.441 1.00 30.66 225 TYR H N 1
ATOM 1689 C CA . TYR A 1 215 ? 36.182 -0.187 72.446 1.00 28.96 225 TYR H CA 1
ATOM 1690 C C . TYR A 1 215 ? 35.484 -0.850 71.216 1.00 28.96 225 TYR H C 1
ATOM 1691 O O . TYR A 1 215 ? 36.103 -1.068 70.172 1.00 27.25 225 TYR H O 1
ATOM 1700 N N . GLY A 1 216 ? 34.184 -1.067 71.314 1.00 26.78 226 GLY H N 1
ATOM 1701 C CA . GLY A 1 216 ? 33.414 -1.557 70.187 1.00 23.18 226 GLY H CA 1
ATOM 1702 C C . GLY A 1 216 ? 33.270 -0.471 69.253 1.00 22.70 226 GLY H C 1
ATOM 1703 O O . GLY A 1 216 ? 33.207 0.713 69.653 1.00 23.52 226 GLY H O 1
ATOM 1704 N N . ILE A 1 217 ? 33.317 -0.831 67.983 1.00 22.50 227 ILE H N 1
ATOM 1705 C CA . ILE A 1 217 ? 33.148 0.079 66.921 1.00 22.40 227 ILE H CA 1
ATOM 1706 C C . ILE A 1 217 ? 31.758 -0.193 66.278 1.00 23.44 227 ILE H C 1
ATOM 1707 O O . ILE A 1 217 ? 31.292 -1.340 66.171 1.00 22.99 227 ILE H O 1
ATOM 1712 N N . TYR A 1 218 ? 31.099 0.902 65.877 1.00 24.62 228 TYR H N 1
ATOM 1713 C CA . TYR A 1 218 ? 29.743 0.898 65.365 1.00 24.87 228 TYR H CA 1
ATOM 1714 C C . TYR A 1 218 ? 29.741 1.734 64.138 1.00 24.80 228 TYR H C 1
ATOM 1715 O O . TYR A 1 218 ? 30.462 2.690 64.078 1.00 26.27 228 TYR H O 1
ATOM 1724 N N . THR A 1 219 ? 28.895 1.382 63.189 1.00 25.91 229 THR H N 1
ATOM 1725 C CA . THR A 1 219 ? 28.595 2.237 62.050 1.00 26.79 229 THR H CA 1
ATOM 1726 C C . THR A 1 219 ? 27.736 3.348 62.624 1.00 29.36 229 THR H C 1
ATOM 1727 O O . THR A 1 219 ? 26.821 3.118 63.464 1.00 28.27 229 THR H O 1
ATOM 1731 N N . LYS A 1 220 ? 28.082 4.543 62.170 1.00 30.84 230 LYS H N 1
ATOM 1732 C CA . LYS A 1 220 ? 27.486 5.785 62.569 1.00 33.09 230 LYS H CA 1
ATOM 1733 C C . LYS A 1 220 ? 26.268 6.076 61.713 1.00 31.73 230 LYS H C 1
ATOM 1734 O O . LYS A 1 220 ? 26.357 6.579 60.592 1.00 32.75 230 LYS H O 1
ATOM 1740 N N . VAL A 1 221 ? 25.127 5.698 62.250 1.00 33.14 231 VAL H N 1
ATOM 1741 C CA . VAL A 1 221 ? 23.834 5.831 61.587 1.00 32.03 231 VAL H CA 1
ATOM 1742 C C . VAL A 1 221 ? 23.551 7.269 61.126 1.00 32.58 231 VAL H C 1
ATOM 1743 O O . VAL A 1 221 ? 23.005 7.467 60.005 1.00 32.62 231 VAL H O 1
ATOM 1747 N N . THR A 1 222 ? 23.922 8.264 61.914 1.00 31.65 232 THR H N 1
ATOM 1748 C CA . THR A 1 222 ? 23.660 9.624 61.504 1.00 35.32 232 THR H CA 1
ATOM 1749 C C . THR A 1 222 ? 24.412 9.963 60.179 1.00 37.56 232 THR H C 1
ATOM 1750 O O . THR A 1 222 ? 24.116 10.963 59.556 1.00 39.37 232 THR H O 1
ATOM 1754 N N . ALA A 1 223 ? 25.390 9.144 59.770 1.00 37.92 233 ALA H N 1
ATOM 1755 C CA . ALA A 1 223 ? 26.109 9.405 58.534 1.00 39.20 233 ALA H CA 1
ATOM 1756 C C . ALA A 1 223 ? 25.326 8.923 57.335 1.00 39.58 233 ALA H C 1
ATOM 1757 O O . ALA A 1 223 ? 25.668 9.259 56.203 1.00 40.80 233 ALA H O 1
ATOM 1759 N N . PHE A 1 224 ? 24.373 8.029 57.583 1.00 38.85 234 PHE H N 1
ATOM 1760 C CA . PHE A 1 224 ? 23.655 7.315 56.555 1.00 38.62 234 PHE H CA 1
ATOM 1761 C C . PHE A 1 224 ? 22.099 7.513 56.515 1.00 37.89 234 PHE H C 1
ATOM 1762 O O . PHE A 1 224 ? 21.370 6.690 55.904 1.00 36.56 234 PHE H O 1
ATOM 1770 N N . LEU A 1 225 ? 21.621 8.577 57.138 1.00 36.10 235 LEU H N 1
ATOM 1771 C CA . LEU A 1 225 ? 20.173 8.830 57.276 1.00 38.85 235 LEU H CA 1
ATOM 1772 C C . LEU A 1 225 ? 19.431 8.987 55.893 1.00 39.87 235 LEU H C 1
ATOM 1773 O O . LEU A 1 225 ? 18.304 8.473 55.717 1.00 39.99 235 LEU H O 1
ATOM 1778 N N . LYS A 1 226 ? 20.079 9.628 54.915 1.00 41.09 236 LYS H N 1
ATOM 1779 C CA . LYS A 1 226 ? 19.471 9.786 53.574 1.00 42.17 236 LYS H CA 1
ATOM 1780 C C . LYS A 1 226 ? 19.452 8.476 52.893 1.00 41.63 236 LYS H C 1
ATOM 1781 O O . LYS A 1 226 ? 18.469 8.133 52.284 1.00 43.44 236 LYS H O 1
ATOM 1787 N N . TRP A 1 227 ? 20.552 7.736 52.962 1.00 40.33 237 TRP H N 1
ATOM 1788 C CA . TRP A 1 227 ? 20.629 6.433 52.360 1.00 40.74 237 TRP H CA 1
ATOM 1789 C C . TRP A 1 227 ? 19.613 5.503 53.034 1.00 41.58 237 TRP H C 1
ATOM 1790 O O . TRP A 1 227 ? 19.014 4.628 52.374 1.00 43.74 237 TRP H O 1
ATOM 1801 N N . ILE A 1 228 ? 19.422 5.656 54.344 1.00 40.37 238 ILE H N 1
ATOM 1802 C CA . ILE A 1 228 ? 18.433 4.796 55.051 1.00 39.46 238 ILE H CA 1
ATOM 1803 C C . ILE A 1 228 ? 16.972 5.087 54.579 1.00 40.08 238 ILE H C 1
ATOM 1804 O O . ILE A 1 228 ? 16.247 4.176 54.255 1.00 40.46 238 ILE H O 1
ATOM 1809 N N . ASP A 1 229 ? 16.580 6.345 54.579 1.00 39.95 239 ASP H N 1
ATOM 1810 C CA . ASP A 1 229 ? 15.307 6.756 54.024 1.00 43.17 239 ASP H CA 1
ATOM 1811 C C . ASP A 1 229 ? 15.038 6.154 52.634 1.00 44.94 239 ASP H C 1
ATOM 1812 O O . ASP A 1 229 ? 13.997 5.532 52.379 1.00 45.42 239 ASP H O 1
ATOM 1817 N N . ARG A 1 230 ? 16.014 6.302 51.744 1.00 47.11 240 ARG H N 1
ATOM 1818 C CA . ARG A 1 230 ? 15.844 5.898 50.344 1.00 47.06 240 ARG H CA 1
ATOM 1819 C C . ARG A 1 230 ? 15.671 4.399 50.283 1.00 47.52 240 ARG H C 1
ATOM 1820 O O . ARG A 1 230 ? 14.843 3.873 49.509 1.00 47.19 240 ARG H O 1
ATOM 1828 N N . SER A 1 231 ? 16.408 3.694 51.148 1.00 46.64 241 SER H N 1
ATOM 1829 C CA . SER A 1 231 ? 16.327 2.259 51.210 1.00 45.24 241 SER H CA 1
ATOM 1830 C C . SER A 1 231 ? 14.920 1.805 51.686 1.00 45.28 241 SER H C 1
ATOM 1831 O O . SER A 1 231 ? 14.517 0.690 51.458 1.00 42.62 241 SER H O 1
ATOM 1834 N N . MET A 1 232 ? 14.205 2.662 52.412 1.00 45.91 242 MET H N 1
ATOM 1835 C CA . MET A 1 232 ? 12.889 2.297 52.953 1.00 47.56 242 MET H CA 1
ATOM 1836 C C . MET A 1 232 ? 11.725 2.719 51.990 1.00 49.79 242 MET H C 1
ATOM 1837 O O . MET A 1 232 ? 10.611 2.971 52.434 1.00 49.85 242 MET H O 1
ATOM 1842 N N . LYS A 1 233 ? 12.018 2.802 50.687 1.00 52.92 243 LYS H N 1
ATOM 1843 C CA . LYS A 1 233 ? 11.030 3.151 49.633 1.00 55.60 243 LYS H CA 1
ATOM 1844 C C . LYS A 1 233 ? 10.989 2.116 48.500 1.00 57.07 243 LYS H C 1
ATOM 1845 O O . LYS A 1 233 ? 12.006 1.517 48.124 1.00 58.16 243 LYS H O 1
ATOM 1852 N N . CYS B 2 44 ? 18.312 26.246 70.957 1.00 38.48 89 CYS L N 1
ATOM 1853 C CA . CYS B 2 44 ? 18.349 24.721 70.822 1.00 41.82 89 CYS L CA 1
ATOM 1854 C C . CYS B 2 44 ? 19.493 24.121 71.617 1.00 41.43 89 CYS L C 1
ATOM 1855 O O . CYS B 2 44 ? 19.352 22.989 72.128 1.00 39.26 89 CYS L O 1
ATOM 1858 N N . SER B 2 45 ? 20.595 24.895 71.772 1.00 41.67 90 SER L N 1
ATOM 1859 C CA . SER B 2 45 ? 21.790 24.382 72.477 1.00 42.34 90 SER L CA 1
ATOM 1860 C C . SER B 2 45 ? 21.573 24.591 73.875 1.00 43.93 90 SER L C 1
ATOM 1861 O O . SER B 2 45 ? 22.434 24.251 74.686 1.00 45.17 90 SER L O 1
ATOM 1864 N N . LEU B 2 46 ? 20.416 25.161 74.213 1.00 45.39 91 LEU L N 1
ATOM 1865 C CA . LEU B 2 46 ? 20.150 25.365 75.621 1.00 47.86 91 LEU L CA 1
ATOM 1866 C C . LEU B 2 46 ? 19.232 24.290 76.241 1.00 49.79 91 LEU L C 1
ATOM 1867 O O . LEU B 2 46 ? 19.707 23.348 76.874 1.00 51.26 91 LEU L O 1
ATOM 1872 N N . ASP B 2 47 ? 17.938 24.299 76.141 1.00 50.39 92 ASP L N 1
ATOM 1873 C CA . ASP B 2 47 ? 17.472 23.000 76.724 1.00 52.63 92 ASP L CA 1
ATOM 1874 C C . ASP B 2 47 ? 16.728 22.172 75.725 1.00 51.08 92 ASP L C 1
ATOM 1875 O O . ASP B 2 47 ? 15.558 21.898 75.901 1.00 51.31 92 ASP L O 1
ATOM 1880 N N . ASN B 2 48 ? 17.459 21.789 74.679 1.00 48.91 93 ASN L N 1
ATOM 1881 C CA . ASN B 2 48 ? 16.862 21.305 73.460 1.00 48.55 93 ASN L CA 1
ATOM 1882 C C . ASN B 2 48 ? 15.710 22.281 73.043 1.00 49.32 93 ASN L C 1
ATOM 1883 O O . ASN B 2 48 ? 14.862 22.014 72.093 1.00 47.65 93 ASN L O 1
ATOM 1888 N N . GLY B 2 49 ? 15.756 23.410 73.728 1.00 47.93 94 GLY L N 1
ATOM 1889 C CA . GLY B 2 49 ? 14.806 24.500 73.504 1.00 49.39 94 GLY L CA 1
ATOM 1890 C C . GLY B 2 49 ? 13.442 24.029 73.975 1.00 48.07 94 GLY L C 1
ATOM 1891 O O . GLY B 2 49 ? 12.470 24.269 73.322 1.00 48.81 94 GLY L O 1
ATOM 1892 N N . ASP B 2 50 ? 13.430 23.388 75.139 1.00 47.85 95 ASP L N 1
ATOM 1893 C CA . ASP B 2 50 ? 12.328 22.586 75.671 1.00 47.61 95 ASP L CA 1
ATOM 1894 C C . ASP B 2 50 ? 11.550 21.753 74.623 1.00 44.91 95 ASP L C 1
ATOM 1895 O O . ASP B 2 50 ? 10.417 21.422 74.834 1.00 45.64 95 ASP L O 1
ATOM 1900 N N . CYS B 2 51 ? 12.156 21.398 73.492 1.00 44.38 96 CYS L N 1
ATOM 1901 C CA . CYS B 2 51 ? 11.533 20.389 72.543 1.00 41.99 96 CYS L CA 1
ATOM 1902 C C . CYS B 2 51 ? 11.670 19.021 73.116 1.00 40.65 96 CYS L C 1
ATOM 1903 O O . CYS B 2 51 ? 12.574 18.785 73.972 1.00 41.65 96 CYS L O 1
ATOM 1906 N N . ASP B 2 52 ? 10.732 18.148 72.718 1.00 38.77 97 ASP L N 1
ATOM 1907 C CA . ASP B 2 52 ? 10.608 16.803 73.314 1.00 36.17 97 ASP L CA 1
ATOM 1908 C C . ASP B 2 52 ? 11.561 15.937 72.478 1.00 33.93 97 ASP L C 1
ATOM 1909 O O . ASP B 2 52 ? 12.235 15.121 73.014 1.00 31.65 97 ASP L O 1
ATOM 1914 N N . GLN B 2 53 ? 11.498 16.111 71.159 1.00 32.74 98 GLN L N 1
ATOM 1915 C CA . GLN B 2 53 ? 12.318 15.475 70.177 1.00 32.27 98 GLN L CA 1
ATOM 1916 C C . GLN B 2 53 ? 13.230 16.481 69.461 1.00 34.08 98 GLN L C 1
ATOM 1917 O O . GLN B 2 53 ? 14.151 17.008 70.081 1.00 35.67 98 GLN L O 1
ATOM 1923 N N . PHE B 2 54 ? 13.042 16.646 68.157 1.00 35.60 99 PHE L N 1
ATOM 1924 C CA . PHE B 2 54 ? 13.872 17.475 67.326 1.00 39.60 99 PHE L CA 1
ATOM 1925 C C . PHE B 2 54 ? 13.654 18.985 67.571 1.00 43.22 99 PHE L C 1
ATOM 1926 O O . PHE B 2 54 ? 12.547 19.417 67.886 1.00 43.50 99 PHE L O 1
ATOM 1934 N N . CYS B 2 55 ? 14.759 19.732 67.497 1.00 46.38 100 CYS L N 1
ATOM 1935 C CA . CYS B 2 55 ? 14.812 21.170 67.632 1.00 48.47 100 CYS L CA 1
ATOM 1936 C C . CYS B 2 55 ? 15.665 21.604 66.479 1.00 51.36 100 CYS L C 1
ATOM 1937 O O . CYS B 2 55 ? 16.759 21.019 66.237 1.00 50.01 100 CYS L O 1
ATOM 1940 N N . HIS B 2 56 ? 15.117 22.578 65.738 1.00 54.43 101 HIS L N 1
ATOM 1941 C CA . HIS B 2 56 ? 15.807 23.430 64.775 1.00 57.63 101 HIS L CA 1
ATOM 1942 C C . HIS B 2 56 ? 15.465 24.915 64.994 1.00 59.20 101 HIS L C 1
ATOM 1943 O O . HIS B 2 56 ? 14.518 25.262 65.704 1.00 58.00 101 HIS L O 1
ATOM 1950 N N . GLU B 2 57 ? 16.259 25.789 64.378 1.00 61.36 102 GLU L N 1
ATOM 1951 C CA . GLU B 2 57 ? 16.090 27.231 64.529 1.00 62.69 102 GLU L CA 1
ATOM 1952 C C . GLU B 2 57 ? 15.746 27.776 63.167 1.00 63.84 102 GLU L C 1
ATOM 1953 O O . GLU B 2 57 ? 16.438 27.466 62.190 1.00 63.42 102 GLU L O 1
ATOM 1959 N N . GLU B 2 58 ? 14.604 28.484 63.099 1.00 65.48 103 GLU L N 1
ATOM 1960 C CA . GLU B 2 58 ? 14.350 29.527 62.077 1.00 66.04 103 GLU L CA 1
ATOM 1961 C C . GLU B 2 58 ? 14.580 30.899 62.714 1.00 66.43 103 GLU L C 1
ATOM 1962 O O . GLU B 2 58 ? 14.365 31.058 63.936 1.00 66.20 103 GLU L O 1
ATOM 1968 N N . GLN B 2 59 ? 15.059 31.856 61.901 1.00 66.12 104 GLN L N 1
ATOM 1969 C CA . GLN B 2 59 ? 15.208 33.268 62.292 1.00 65.87 104 GLN L CA 1
ATOM 1970 C C . GLN B 2 59 ? 14.803 33.520 63.740 1.00 65.65 104 GLN L C 1
ATOM 1971 O O . GLN B 2 59 ? 13.649 33.839 63.999 1.00 66.19 104 GLN L O 1
ATOM 1977 N N . ASN B 2 60 ? 15.731 33.341 64.687 1.00 64.98 105 ASN L N 1
ATOM 1978 C CA . ASN B 2 60 ? 15.450 33.579 66.128 1.00 64.13 105 ASN L CA 1
ATOM 1979 C C . ASN B 2 60 ? 14.316 32.731 66.792 1.00 63.82 105 ASN L C 1
ATOM 1980 O O . ASN B 2 60 ? 14.233 32.675 68.034 1.00 63.38 105 ASN L O 1
ATOM 1985 N N . SER B 2 61 ? 13.461 32.071 65.988 1.00 63.13 106 SER L N 1
ATOM 1986 C CA . SER B 2 61 ? 12.389 31.182 66.524 1.00 62.19 106 SER L CA 1
ATOM 1987 C C . SER B 2 61 ? 12.897 29.726 66.660 1.00 61.67 106 SER L C 1
ATOM 1988 O O . SER B 2 61 ? 13.203 29.085 65.638 1.00 61.56 106 SER L O 1
ATOM 1992 N N . VAL B 2 62 ? 13.012 29.217 67.902 1.00 60.29 107 VAL L N 1
ATOM 1993 C CA . VAL B 2 62 ? 13.138 27.753 68.132 1.00 58.33 107 VAL L CA 1
ATOM 1994 C C . VAL B 2 62 ? 11.903 27.033 67.582 1.00 57.76 107 VAL L C 1
ATOM 1995 O O . VAL B 2 62 ? 10.757 27.524 67.711 1.00 58.52 107 VAL L O 1
ATOM 1999 N N . VAL B 2 63 ? 12.116 25.879 66.958 1.00 55.99 108 VAL L N 1
ATOM 2000 C CA . VAL B 2 63 ? 11.060 25.232 66.189 1.00 53.61 108 VAL L CA 1
ATOM 2001 C C . VAL B 2 63 ? 11.146 23.697 66.324 1.00 53.54 108 VAL L C 1
ATOM 2002 O O . VAL B 2 63 ? 11.997 23.023 65.683 1.00 53.28 108 VAL L O 1
ATOM 2006 N N . CYS B 2 64 ? 10.271 23.170 67.201 1.00 51.97 109 CYS L N 1
ATOM 2007 C CA . CYS B 2 64 ? 10.302 21.798 67.652 1.00 49.12 109 CYS L CA 1
ATOM 2008 C C . CYS B 2 64 ? 9.686 20.909 66.605 1.00 48.07 109 CYS L C 1
ATOM 2009 O O . CYS B 2 64 ? 9.013 21.380 65.728 1.00 49.43 109 CYS L O 1
ATOM 2012 N N . SER B 2 65 ? 9.994 19.613 66.637 1.00 47.15 110 SER L N 1
ATOM 2013 C CA . SER B 2 65 ? 9.391 18.640 65.679 1.00 44.58 110 SER L CA 1
ATOM 2014 C C . SER B 2 65 ? 9.631 17.203 66.137 1.00 42.29 110 SER L C 1
ATOM 2015 O O . SER B 2 65 ? 10.170 17.014 67.237 1.00 41.42 110 SER L O 1
ATOM 2018 N N . CYS B 2 66 ? 9.161 16.214 65.368 1.00 40.42 111 CYS L N 1
ATOM 2019 C CA . CYS B 2 66 ? 8.908 14.877 65.936 1.00 39.19 111 CYS L CA 1
ATOM 2020 C C . CYS B 2 66 ? 9.159 13.753 64.986 1.00 38.32 111 CYS L C 1
ATOM 2021 O O . CYS B 2 66 ? 9.065 13.954 63.794 1.00 38.55 111 CYS L O 1
ATOM 2024 N N . ALA B 2 67 ? 9.414 12.541 65.510 1.00 37.73 112 ALA L N 1
ATOM 2025 C CA . ALA B 2 67 ? 9.552 11.356 64.595 1.00 39.10 112 ALA L CA 1
ATOM 2026 C C . ALA B 2 67 ? 8.214 10.982 63.987 1.00 39.95 112 ALA L C 1
ATOM 2027 O O . ALA B 2 67 ? 7.197 11.365 64.501 1.00 39.26 112 ALA L O 1
ATOM 2029 N N . ARG B 2 68 ? 8.252 10.195 62.920 1.00 41.86 113 ARG L N 1
ATOM 2030 C CA . ARG B 2 68 ? 7.071 9.582 62.341 1.00 43.79 113 ARG L CA 1
ATOM 2031 C C . ARG B 2 68 ? 6.278 8.856 63.429 1.00 41.61 113 ARG L C 1
ATOM 2032 O O . ARG B 2 68 ? 6.862 8.150 64.217 1.00 41.12 113 ARG L O 1
ATOM 2040 N N . GLY B 2 69 ? 4.961 9.091 63.502 1.00 40.37 114 GLY L N 1
ATOM 2041 C CA . GLY B 2 69 ? 4.067 8.350 64.389 1.00 37.09 114 GLY L CA 1
ATOM 2042 C C . GLY B 2 69 ? 3.840 9.143 65.615 1.00 36.77 114 GLY L C 1
ATOM 2043 O O . GLY B 2 69 ? 3.303 8.669 66.654 1.00 35.73 114 GLY L O 1
ATOM 2044 N N . TYR B 2 70 ? 4.338 10.372 65.551 1.00 35.92 115 TYR L N 1
ATOM 2045 C CA . TYR B 2 70 ? 4.114 11.272 66.627 1.00 34.61 115 TYR L CA 1
ATOM 2046 C C . TYR B 2 70 ? 3.596 12.508 65.967 1.00 35.80 115 TYR L C 1
ATOM 2047 O O . TYR B 2 70 ? 3.902 12.784 64.824 1.00 35.35 115 TYR L O 1
ATOM 2056 N N . THR B 2 71 ? 2.845 13.274 66.723 1.00 36.59 116 THR L N 1
ATOM 2057 C CA . THR B 2 71 ? 2.325 14.504 66.188 1.00 37.69 116 THR L CA 1
ATOM 2058 C C . THR B 2 71 ? 2.740 15.621 67.168 1.00 36.47 116 THR L C 1
ATOM 2059 O O . THR B 2 71 ? 2.734 15.423 68.378 1.00 34.15 116 THR L O 1
ATOM 2063 N N . LEU B 2 72 ? 3.144 16.779 66.645 1.00 38.52 117 LEU L N 1
ATOM 2064 C CA . LEU B 2 72 ? 3.482 17.911 67.527 1.00 39.36 117 LEU L CA 1
ATOM 2065 C C . LEU B 2 72 ? 2.331 18.368 68.427 1.00 39.18 117 LEU L C 1
ATOM 2066 O O . LEU B 2 72 ? 1.282 18.597 67.929 1.00 41.09 117 LEU L O 1
ATOM 2071 N N . ALA B 2 73 ? 2.538 18.569 69.722 1.00 38.12 118 ALA L N 1
ATOM 2072 C CA . ALA B 2 73 ? 1.471 18.961 70.568 1.00 39.18 118 ALA L CA 1
ATOM 2073 C C . ALA B 2 73 ? 1.032 20.438 70.206 1.00 42.73 118 ALA L C 1
ATOM 2074 O O . ALA B 2 73 ? 1.629 21.097 69.292 1.00 42.81 118 ALA L O 1
ATOM 2076 N N . ASP B 2 74 ? -0.034 20.939 70.836 1.00 42.85 119 ASP L N 1
ATOM 2077 C CA . ASP B 2 74 ? -0.488 22.325 70.516 1.00 43.71 119 ASP L CA 1
ATOM 2078 C C . ASP B 2 74 ? 0.562 23.371 71.007 1.00 44.07 119 ASP L C 1
ATOM 2079 O O . ASP B 2 74 ? 0.868 24.311 70.290 1.00 45.54 119 ASP L O 1
ATOM 2084 N N . ASN B 2 75 ? 0.992 23.221 72.266 1.00 44.72 120 ASN L N 1
ATOM 2085 C CA . ASN B 2 75 ? 2.185 23.845 72.849 1.00 45.20 120 ASN L CA 1
ATOM 2086 C C . ASN B 2 75 ? 3.431 23.935 71.975 1.00 45.91 120 ASN L C 1
ATOM 2087 O O . ASN B 2 75 ? 4.350 24.642 72.350 1.00 48.83 120 ASN L O 1
ATOM 2092 N N . GLY B 2 76 ? 3.436 23.302 70.800 1.00 46.93 121 GLY L N 1
ATOM 2093 C CA . GLY B 2 76 ? 4.555 23.322 69.814 1.00 45.75 121 GLY L CA 1
ATOM 2094 C C . GLY B 2 76 ? 5.887 22.731 70.339 1.00 45.61 121 GLY L C 1
ATOM 2095 O O . GLY B 2 76 ? 6.907 22.885 69.692 1.00 45.76 121 GLY L O 1
ATOM 2096 N N . LYS B 2 77 ? 5.859 22.080 71.503 1.00 43.48 122 LYS L N 1
ATOM 2097 C CA . LYS B 2 77 ? 6.999 21.423 72.130 1.00 43.47 122 LYS L CA 1
ATOM 2098 C C . LYS B 2 77 ? 6.924 19.848 72.268 1.00 43.30 122 LYS L C 1
ATOM 2099 O O . LYS B 2 77 ? 7.784 19.139 71.801 1.00 42.94 122 LYS L O 1
ATOM 2105 N N . ALA B 2 78 ? 5.858 19.336 72.877 1.00 41.62 123 ALA L N 1
ATOM 2106 C CA . ALA B 2 78 ? 5.660 17.947 73.143 1.00 38.82 123 ALA L CA 1
ATOM 2107 C C . ALA B 2 78 ? 5.341 17.075 71.933 1.00 37.77 123 ALA L C 1
ATOM 2108 O O . ALA B 2 78 ? 4.942 17.565 70.881 1.00 37.44 123 ALA L O 1
ATOM 2110 N N . CYS B 2 79 ? 5.614 15.756 72.017 1.00 36.80 124 CYS L N 1
ATOM 2111 C CA . CYS B 2 79 ? 5.380 14.906 70.808 1.00 35.28 124 CYS L CA 1
ATOM 2112 C C . CYS B 2 79 ? 4.406 13.833 71.249 1.00 33.86 124 CYS L C 1
ATOM 2113 O O . CYS B 2 79 ? 4.686 13.170 72.241 1.00 34.27 124 CYS L O 1
ATOM 2116 N N . ILE B 2 80 ? 3.255 13.719 70.583 1.00 32.30 125 ILE L N 1
ATOM 2117 C CA . ILE B 2 80 ? 2.148 12.855 71.091 1.00 32.43 125 ILE L CA 1
ATOM 2118 C C . ILE B 2 80 ? 2.097 11.730 70.088 1.00 30.95 125 ILE L C 1
ATOM 2119 O O . ILE B 2 80 ? 2.073 11.994 68.899 1.00 30.69 125 ILE L O 1
ATOM 2124 N N . PRO B 2 81 ? 2.180 10.499 70.554 1.00 31.60 126 PRO L N 1
ATOM 2125 C CA . PRO B 2 81 ? 2.062 9.282 69.714 1.00 32.93 126 PRO L CA 1
ATOM 2126 C C . PRO B 2 81 ? 0.696 9.269 69.053 1.00 35.22 126 PRO L C 1
ATOM 2127 O O . PRO B 2 81 ? -0.274 9.497 69.736 1.00 36.18 126 PRO L O 1
ATOM 2131 N N . THR B 2 82 ? 0.615 8.965 67.768 1.00 36.78 127 THR L N 1
ATOM 2132 C CA . THR B 2 82 ? -0.616 8.779 67.048 1.00 38.56 127 THR L CA 1
ATOM 2133 C C . THR B 2 82 ? -1.148 7.307 67.016 1.00 38.33 127 THR L C 1
ATOM 2134 O O . THR B 2 82 ? -2.119 6.999 66.332 1.00 37.37 127 THR L O 1
ATOM 2138 N N . GLY B 2 83 ? -0.507 6.380 67.724 1.00 37.70 128 GLY L N 1
ATOM 2139 C CA . GLY B 2 83 ? -0.795 4.954 67.486 1.00 34.28 128 GLY L CA 1
ATOM 2140 C C . GLY B 2 83 ? -0.350 4.124 68.675 1.00 33.93 128 GLY L C 1
ATOM 2141 O O . GLY B 2 83 ? 0.268 4.650 69.594 1.00 34.47 128 GLY L O 1
ATOM 2142 N N . PRO B 2 84 ? -0.686 2.806 68.685 1.00 33.12 129 PRO L N 1
ATOM 2143 C CA . PRO B 2 84 ? -0.285 1.893 69.752 1.00 32.81 129 PRO L CA 1
ATOM 2144 C C . PRO B 2 84 ? 1.236 1.579 69.860 1.00 32.33 129 PRO L C 1
ATOM 2145 O O . PRO B 2 84 ? 1.692 1.172 70.939 1.00 33.47 129 PRO L O 1
ATOM 2149 N N . TYR B 2 85 ? 2.025 1.686 68.841 1.00 28.19 130 TYR L N 1
ATOM 2150 C CA . TYR B 2 85 ? 3.427 1.241 69.158 1.00 32.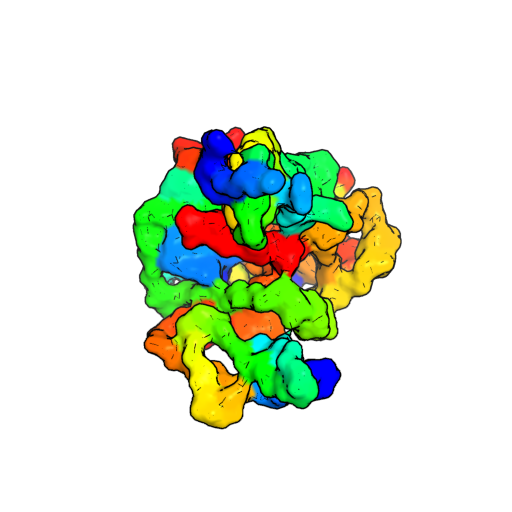12 130 TYR L CA 1
ATOM 2151 C C . TYR B 2 85 ? 4.391 2.257 68.572 1.00 32.04 130 TYR L C 1
ATOM 2152 O O . TYR B 2 85 ? 5.066 1.963 67.557 1.00 34.27 130 TYR L O 1
ATOM 2161 N N . PRO B 2 86 ? 4.402 3.463 69.161 1.00 30.81 131 PRO L N 1
ATOM 2162 C CA . PRO B 2 86 ? 5.166 4.550 68.656 1.00 30.46 131 PRO L CA 1
ATOM 2163 C C . PRO B 2 86 ? 6.692 4.161 68.758 1.00 30.31 131 PRO L C 1
ATOM 2164 O O . PRO B 2 86 ? 7.118 3.627 69.759 1.00 28.54 131 PRO L O 1
ATOM 2168 N N . CYS B 2 87 ? 7.470 4.448 67.735 1.00 30.28 132 CYS L N 1
ATOM 2169 C CA . CYS B 2 87 ? 8.916 4.194 67.777 1.00 31.66 132 CYS L CA 1
ATOM 2170 C C . CYS B 2 87 ? 9.623 4.707 69.047 1.00 30.42 132 CYS L C 1
ATOM 2171 O O . CYS B 2 87 ? 9.204 5.717 69.653 1.00 29.20 132 CYS L O 1
ATOM 2174 N N . GLY B 2 88 ? 10.666 4.014 69.488 1.00 29.77 133 GLY L N 1
ATOM 2175 C CA . GLY B 2 88 ? 11.518 4.527 70.597 1.00 30.76 133 GLY L CA 1
ATOM 2176 C C . GLY B 2 88 ? 10.931 4.381 71.970 1.00 32.09 133 GLY L C 1
ATOM 2177 O O . GLY B 2 88 ? 11.554 4.752 73.001 1.00 31.67 133 GLY L O 1
ATOM 2178 N N . LYS B 2 89 ? 9.751 3.769 72.060 1.00 32.01 134 LYS L N 1
ATOM 2179 C CA . LYS B 2 89 ? 9.212 3.579 73.443 1.00 33.07 134 LYS L CA 1
ATOM 2180 C C . LYS B 2 89 ? 9.279 2.141 73.804 1.00 33.52 134 LYS L C 1
ATOM 2181 O O . LYS B 2 89 ? 8.973 1.265 72.990 1.00 33.57 134 LYS L O 1
ATOM 2187 N N . GLN B 2 90 ? 9.739 1.884 74.994 1.00 35.14 135 GLN L N 1
ATOM 2188 C CA . GLN B 2 90 ? 9.726 0.546 75.491 1.00 40.20 135 GLN L CA 1
ATOM 2189 C C . GLN B 2 90 ? 8.247 0.221 75.849 1.00 42.71 135 GLN L C 1
ATOM 2190 O O . GLN B 2 90 ? 7.497 1.138 76.222 1.00 42.99 135 GLN L O 1
ATOM 2196 N N . THR B 2 91 ? 7.873 -1.065 75.735 1.00 44.93 136 THR L N 1
ATOM 2197 C CA . THR B 2 91 ? 6.460 -1.500 75.618 1.00 47.06 136 THR L CA 1
ATOM 2198 C C . THR B 2 91 ? 5.801 -1.850 76.964 1.00 48.06 136 THR L C 1
ATOM 2199 O O . THR B 2 91 ? 6.474 -2.127 77.983 1.00 50.17 136 THR L O 1
ATOM 2203 N N . CYS C 3 6 ? 16.984 16.997 25.824 0.50 60.63 6 CYS C N 1
ATOM 2204 C CA . CYS C 3 6 ? 17.385 16.878 27.256 0.50 60.52 6 CYS C CA 1
ATOM 2205 C C . CYS C 3 6 ? 16.843 15.582 27.872 0.50 60.49 6 CYS C C 1
ATOM 2206 O O . CYS C 3 6 ? 16.571 14.608 27.161 0.50 60.47 6 CYS C O 1
ATOM 2209 N N . GLY C 3 7 ? 16.698 15.564 29.193 0.50 59.99 7 GLY C N 1
ATOM 2210 C CA . GLY C 3 7 ? 16.245 14.365 29.875 0.50 59.28 7 GLY C CA 1
ATOM 2211 C C . GLY C 3 7 ? 15.406 14.666 31.096 0.50 59.04 7 GLY C C 1
ATOM 2212 O O . GLY C 3 7 ? 15.151 15.829 31.427 0.50 58.65 7 GLY C O 1
ATOM 2213 N N . GLU C 3 8 ? 14.971 13.601 31.764 0.50 58.88 8 GLU C N 1
ATOM 2214 C CA . GLU C 3 8 ? 14.213 13.706 33.004 0.50 59.01 8 GLU C CA 1
ATOM 2215 C C . GLU C 3 8 ? 14.890 14.708 33.944 1.00 58.50 8 GLU C C 1
ATOM 2216 O O . GLU C 3 8 ? 16.117 14.740 34.026 1.00 58.73 8 GLU C O 1
ATOM 2222 N N . ASN C 3 9 ? 14.106 15.541 34.628 1.00 58.44 9 ASN C N 1
ATOM 2223 C CA . ASN C 3 9 ? 14.654 16.476 35.617 0.50 58.69 9 ASN C CA 1
ATOM 2224 C C . ASN C 3 9 ? 15.739 17.427 35.078 0.50 59.63 9 ASN C C 1
ATOM 2225 O O . ASN C 3 9 ? 16.356 18.178 35.846 0.50 59.73 9 ASN C O 1
ATOM 2230 N N . GLU C 3 10 ? 15.963 17.386 33.763 0.50 60.50 10 GLU C N 1
ATOM 2231 C CA . GLU C 3 10 ? 16.894 18.293 33.088 0.50 61.15 10 GLU C CA 1
ATOM 2232 C C . GLU C 3 10 ? 16.185 19.477 32.433 0.50 61.84 10 GLU C C 1
ATOM 2233 O O . GLU C 3 10 ? 15.077 19.336 31.903 0.50 61.85 10 GLU C O 1
ATOM 2239 N N . LYS C 3 11 ? 16.851 20.632 32.483 1.00 62.98 11 LYS C N 1
ATOM 2240 C CA . LYS C 3 11 ? 16.462 21.872 31.775 1.00 63.27 11 LYS C CA 1
ATOM 2241 C C . LYS C 3 11 ? 17.653 22.410 30.953 1.00 63.36 11 LYS C C 1
ATOM 2242 O O . LYS C 3 11 ? 18.817 22.223 31.346 1.00 63.80 11 LYS C O 1
ATOM 2244 N N . TYR C 3 12 ? 17.370 23.037 29.806 0.50 62.59 12 TYR C N 1
ATOM 2245 C CA . TYR C 3 12 ? 18.404 23.718 29.021 0.50 61.69 12 TYR C CA 1
ATOM 2246 C C . TYR C 3 12 ? 19.015 24.840 29.835 0.50 62.00 12 TYR C C 1
ATOM 2247 O O . TYR C 3 12 ? 18.311 25.540 30.562 0.50 62.24 12 TYR C O 1
ATOM 2256 N N . ASP C 3 13 ? 20.320 25.036 29.723 0.50 62.01 13 ASP C N 1
ATOM 2257 C CA . ASP C 3 13 ? 20.879 26.221 30.352 0.50 62.24 13 ASP C CA 1
ATOM 2258 C C . ASP C 3 13 ? 21.045 27.373 29.371 0.50 62.33 13 ASP C C 1
ATOM 2259 O O . ASP C 3 13 ? 20.104 28.141 29.140 0.50 62.68 13 ASP C O 1
ATOM 2264 N N . ASP C 3 21 ? 26.790 20.900 36.871 0.50 65.20 21 ASP C N 1
ATOM 2265 C CA . ASP C 3 21 ? 26.198 22.010 37.605 0.50 65.12 21 ASP C CA 1
ATOM 2266 C C . ASP C 3 21 ? 25.959 21.661 39.072 0.50 65.27 21 ASP C C 1
ATOM 2267 O O . ASP C 3 21 ? 25.647 22.538 39.886 0.50 65.32 21 ASP C O 1
ATOM 2272 N N . LYS C 3 22 ? 26.107 20.382 39.404 0.50 65.17 22 LYS C N 1
ATOM 2273 C CA . LYS C 3 22 ? 25.959 19.927 40.788 0.50 65.43 22 LYS C CA 1
ATOM 2274 C C . LYS C 3 22 ? 25.914 18.405 40.859 0.50 65.76 22 LYS C C 1
ATOM 2275 O O . LYS C 3 22 ? 24.912 17.777 40.487 0.50 65.97 22 LYS C O 1
ATOM 2281 N N . LYS C 3 23 ? 27.011 17.809 41.314 1.00 66.13 23 LYS C N 1
ATOM 2282 C CA . LYS C 3 23 ? 27.094 16.345 41.391 1.00 67.04 23 LYS C CA 1
ATOM 2283 C C . LYS C 3 23 ? 26.403 15.798 42.665 1.00 66.92 23 LYS C C 1
ATOM 2284 O O . LYS C 3 23 ? 26.095 16.559 43.592 1.00 66.77 23 LYS C O 1
ATOM 2286 N N . CYS C 3 24 ? 26.155 14.485 42.682 1.00 67.28 24 CYS C N 1
ATOM 2287 C CA . CYS C 3 24 ? 25.487 13.807 43.812 1.00 66.72 24 CYS C CA 1
ATOM 2288 C C . CYS C 3 24 ? 26.402 13.771 45.018 1.00 66.54 24 CYS C C 1
ATOM 2289 O O . CYS C 3 24 ? 27.483 13.207 44.937 1.00 67.09 24 CYS C O 1
ATOM 2292 N N . LYS C 3 25 ? 25.977 14.373 46.130 1.00 66.48 25 LYS C N 1
ATOM 2293 C CA . LYS C 3 25 ? 26.678 14.231 47.429 1.00 65.18 25 LYS C CA 1
ATOM 2294 C C . LYS C 3 25 ? 26.198 12.971 48.167 1.00 64.31 25 LYS C C 1
ATOM 2295 O O . LYS C 3 25 ? 25.076 12.923 48.647 1.00 64.77 25 LYS C O 1
ATOM 2297 N N . TYR C 3 26 ? 27.040 11.947 48.235 1.00 63.24 26 TYR C N 1
ATOM 2298 C CA . TYR C 3 26 ? 26.657 10.674 48.835 1.00 61.74 26 TYR C CA 1
ATOM 2299 C C . TYR C 3 26 ? 26.904 10.644 50.354 1.00 59.94 26 TYR C C 1
ATOM 2300 O O . TYR C 3 26 ? 27.823 11.286 50.848 1.00 59.61 26 TYR C O 1
ATOM 2309 N N . ASP C 3 27 ? 26.053 9.907 51.074 1.00 57.66 27 ASP C N 1
ATOM 2310 C CA . ASP C 3 27 ? 26.167 9.704 52.531 1.00 55.41 27 ASP C CA 1
ATOM 2311 C C . ASP C 3 27 ? 27.445 8.942 52.829 1.00 54.98 27 ASP C C 1
ATOM 2312 O O . ASP C 3 27 ? 27.684 7.888 52.232 1.00 54.57 27 ASP C O 1
ATOM 2317 N N . GLY C 3 28 ? 28.263 9.455 53.740 1.00 54.10 28 GLY C N 1
ATOM 2318 C CA . GLY C 3 28 ? 29.453 8.705 54.159 1.00 55.77 28 GLY C CA 1
ATOM 2319 C C . GLY C 3 28 ? 30.671 8.787 53.225 1.00 56.72 28 GLY C C 1
ATOM 2320 O O . GLY C 3 28 ? 31.623 7.997 53.350 1.00 57.02 28 GLY C O 1
ATOM 2321 N N . VAL C 3 29 ? 30.623 9.747 52.305 1.00 56.95 29 VAL C N 1
ATOM 2322 C CA . VAL C 3 29 ? 31.631 9.985 51.259 1.00 57.46 29 VAL C CA 1
ATOM 2323 C C . VAL C 3 29 ? 32.091 11.437 51.412 1.00 57.87 29 VAL C C 1
ATOM 2324 O O . VAL C 3 29 ? 31.270 12.346 51.356 1.00 58.04 29 VAL C O 1
ATOM 2328 N N . GLU C 3 30 ? 33.394 11.638 51.619 0.50 58.68 30 GLU C N 1
ATOM 2329 C CA . GLU C 3 30 ? 34.014 12.972 51.754 0.50 59.10 30 GLU C CA 1
ATOM 2330 C C . GLU C 3 30 ? 33.484 13.767 52.930 0.50 59.14 30 GLU C C 1
ATOM 2331 O O . GLU C 3 30 ? 34.058 14.792 53.287 0.50 59.40 30 GLU C O 1
ATOM 2337 N N . CYS C 3 50 ? 21.592 21.364 28.309 0.50 62.26 50 CYS C N 1
ATOM 2338 C CA . CYS C 3 50 ? 20.896 20.410 29.173 0.50 62.49 50 CYS C CA 1
ATOM 2339 C C . CYS C 3 50 ? 21.535 20.376 30.567 0.50 62.86 50 CYS C C 1
ATOM 2340 O O . CYS C 3 50 ? 22.620 19.834 30.755 0.50 62.48 50 CYS C O 1
ATOM 2343 N N . VAL C 3 51 ? 20.853 20.967 31.537 0.50 63.45 51 VAL C N 1
ATOM 2344 C CA . VAL C 3 51 ? 21.378 21.092 32.890 0.50 64.22 51 VAL C CA 1
ATOM 2345 C C . VAL C 3 51 ? 20.388 20.525 33.930 0.50 64.93 51 VAL C C 1
ATOM 2346 O O . VAL C 3 51 ? 19.193 20.404 33.655 0.50 64.88 51 VAL C O 1
ATOM 2350 N N . CYS C 3 52 ? 20.865 20.167 35.120 0.50 65.68 52 CYS C N 1
ATOM 2351 C CA . CYS C 3 52 ? 19.918 19.699 36.142 0.50 66.84 52 CYS C CA 1
ATOM 2352 C C . CYS C 3 52 ? 18.989 20.811 36.581 0.50 66.05 52 CYS C C 1
ATOM 2353 O O . CYS C 3 52 ? 19.363 21.983 36.622 0.50 65.95 52 CYS C O 1
ATOM 2356 N N . GLU C 3 53 ? 17.768 20.429 36.910 0.50 65.63 53 GLU C N 1
ATOM 2357 C CA . GLU C 3 53 ? 16.771 21.398 37.271 0.50 65.47 53 GLU C CA 1
ATOM 2358 C C . GLU C 3 53 ? 16.989 21.919 38.671 0.50 65.16 53 GLU C C 1
ATOM 2359 O O . GLU C 3 53 ? 17.523 21.240 39.538 0.50 65.19 53 GLU C O 1
ATOM 2365 N N . GLU C 3 54 ? 16.623 23.174 38.850 0.50 65.05 54 GLU C N 1
ATOM 2366 C CA . GLU C 3 54 ? 16.421 23.739 40.156 0.50 64.79 54 GLU C CA 1
ATOM 2367 C C . GLU C 3 54 ? 16.524 22.635 41.211 0.50 64.57 54 GLU C C 1
ATOM 2368 O O . GLU C 3 54 ? 17.134 22.816 42.270 0.50 64.65 54 GLU C O 1
ATOM 2374 N N . GLY C 3 55 ? 15.931 21.485 40.904 0.50 64.13 55 GLY C N 1
ATOM 2375 C CA . GLY C 3 55 ? 15.777 20.420 41.871 0.50 63.22 55 GLY C CA 1
ATOM 2376 C C . GLY C 3 55 ? 17.018 19.616 42.216 0.50 63.06 55 GLY C C 1
ATOM 2377 O O . GLY C 3 55 ? 17.469 19.617 43.362 0.50 62.92 55 GLY C O 1
ATOM 2378 N N . PHE C 3 56 ? 17.587 18.957 41.211 0.50 62.49 56 PHE C N 1
ATOM 2379 C CA . PHE C 3 56 ? 18.325 17.714 41.430 0.50 61.51 56 PHE C CA 1
ATOM 2380 C C . PHE C 3 56 ? 19.864 17.769 41.379 1.00 61.54 56 PHE C C 1
ATOM 2381 O O . PHE C 3 56 ? 20.476 18.806 41.638 0.50 61.23 56 PHE C O 1
ATOM 2389 N N . TYR C 3 57 ? 20.466 16.617 41.065 1.00 61.85 57 TYR C N 1
ATOM 2390 C CA . TYR C 3 57 ? 21.909 16.378 41.169 1.00 62.93 57 TYR C CA 1
ATOM 2391 C C . TYR C 3 57 ? 22.301 15.263 40.199 1.00 64.20 57 TYR C C 1
ATOM 2392 O O . TYR C 3 57 ? 21.464 14.429 39.836 1.00 64.44 57 TYR C O 1
ATOM 2401 N N . ARG C 3 58 ? 23.574 15.223 39.801 1.00 65.74 58 ARG C N 1
ATOM 2402 C CA . ARG C 3 58 ? 24.017 14.234 38.817 1.00 66.96 58 ARG C CA 1
ATOM 2403 C C . ARG C 3 58 ? 24.557 12.972 39.456 1.00 67.85 58 ARG C C 1
ATOM 2404 O O . ARG C 3 58 ? 25.553 13.015 40.175 1.00 68.49 58 ARG C O 1
ATOM 2406 N N . ASN C 3 59 ? 23.902 11.850 39.175 1.00 68.74 59 ASN C N 1
ATOM 2407 C CA . ASN C 3 59 ? 24.335 10.535 39.649 1.00 69.29 59 ASN C CA 1
ATOM 2408 C C . ASN C 3 59 ? 25.489 10.010 38.798 1.00 70.33 59 ASN C C 1
ATOM 2409 O O . ASN C 3 59 ? 25.969 10.719 37.909 1.00 70.65 59 ASN C O 1
ATOM 2414 N N . LYS C 3 60 ? 25.910 8.772 39.049 1.00 71.17 60 LYS C N 1
ATOM 2415 C CA . LYS C 3 60 ? 27.006 8.140 38.313 1.00 72.41 60 LYS C CA 1
ATOM 2416 C C . LYS C 3 60 ? 26.680 7.946 36.807 1.00 73.37 60 LYS C C 1
ATOM 2417 O O . LYS C 3 60 ? 27.047 6.929 36.187 1.00 73.46 60 LYS C O 1
ATOM 2419 N N . ASP C 3 61 ? 25.995 8.935 36.228 1.00 74.38 61 ASP C N 1
ATOM 2420 C CA . ASP C 3 61 ? 25.483 8.852 34.866 1.00 75.10 61 ASP C CA 1
ATOM 2421 C C . ASP C 3 61 ? 24.715 10.117 34.487 1.00 75.64 61 ASP C C 1
ATOM 2422 O O . ASP C 3 61 ? 23.680 10.018 33.840 1.00 75.95 61 ASP C O 1
ATOM 2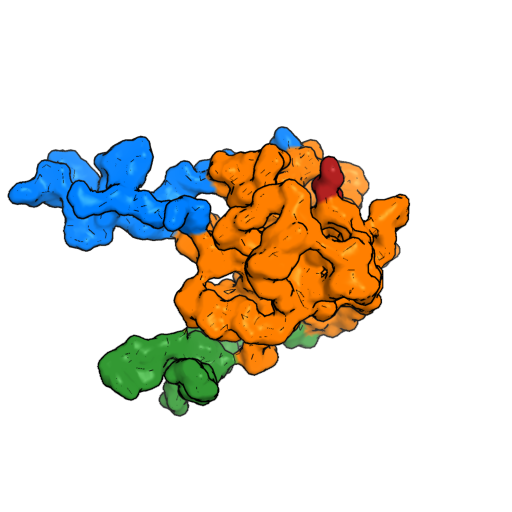424 N N . ASP C 3 62 ? 25.231 11.299 34.845 1.00 76.32 62 ASP C N 1
ATOM 2425 C CA . ASP C 3 62 ? 24.391 12.512 34.945 1.00 76.99 62 ASP C CA 1
ATOM 2426 C C . ASP C 3 62 ? 23.010 12.313 34.357 1.00 76.82 62 ASP C C 1
ATOM 2427 O O . ASP C 3 62 ? 22.690 12.830 33.273 1.00 77.73 62 ASP C O 1
ATOM 2432 N N . LYS C 3 63 ? 22.225 11.502 35.059 1.00 76.09 63 LYS C N 1
ATOM 2433 C CA . LYS C 3 63 ? 20.789 11.559 34.998 1.00 75.23 63 LYS C CA 1
ATOM 2434 C C . LYS C 3 63 ? 20.529 12.472 36.171 1.00 74.80 63 LYS C C 1
ATOM 2435 O O . LYS C 3 63 ? 21.190 12.343 37.201 1.00 75.31 63 LYS C O 1
ATOM 2441 N N . CYS C 3 64 ? 19.630 13.431 36.023 0.50 74.35 64 CYS C N 1
ATOM 2442 C CA . CYS C 3 64 ? 19.309 14.279 37.151 0.50 73.91 64 CYS C CA 1
ATOM 2443 C C .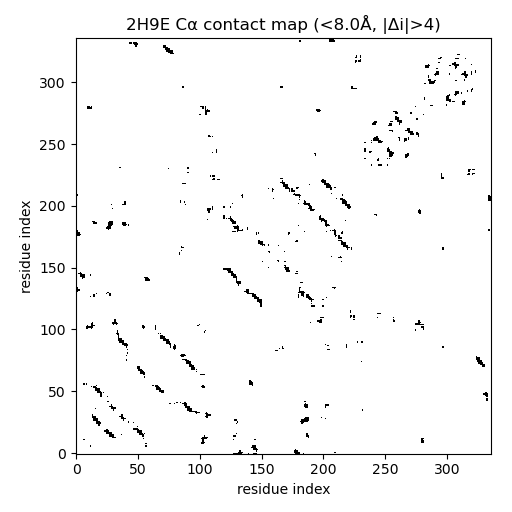 CYS C 3 64 ? 18.267 13.583 38.001 0.50 73.37 64 CYS C C 1
ATOM 2444 O O . CYS C 3 64 ? 17.291 13.028 37.485 0.50 73.32 64 CYS C O 1
ATOM 2447 N N . VAL C 3 65 ? 18.505 13.594 39.310 1.00 72.98 65 VAL C N 1
ATOM 2448 C CA . VAL C 3 65 ? 17.690 12.834 40.260 1.00 71.90 65 VAL C CA 1
ATOM 2449 C C . VAL C 3 65 ? 17.865 13.419 41.662 1.00 70.62 65 VAL C C 1
ATOM 2450 O O . VAL C 3 65 ? 18.862 14.082 41.902 1.00 70.47 65 VAL C O 1
ATOM 2454 N N . SER C 3 66 ? 16.885 13.220 42.553 1.00 69.54 66 SER C N 1
ATOM 2455 C CA . SER C 3 66 ? 16.862 13.848 43.902 1.00 68.50 66 SER C CA 1
ATOM 2456 C C . SER C 3 66 ? 18.039 13.481 44.854 1.00 67.48 66 SER C C 1
ATOM 2457 O O . SER C 3 66 ? 18.686 12.442 44.669 1.00 66.84 66 SER C O 1
ATOM 2460 N N . ALA C 3 67 ? 18.316 14.332 45.852 1.00 66.54 67 ALA C N 1
ATOM 2461 C CA . ALA C 3 67 ? 19.372 14.034 46.855 1.00 66.49 67 ALA C CA 1
ATOM 2462 C C . ALA C 3 67 ? 19.258 12.600 47.368 1.00 66.16 67 ALA C C 1
ATOM 2463 O O . ALA C 3 67 ? 20.247 11.854 47.404 1.00 66.39 67 ALA C O 1
ATOM 2465 N N . GLU C 3 68 ? 18.035 12.218 47.721 1.00 65.17 68 GLU C N 1
ATOM 2466 C CA . GLU C 3 68 ? 17.730 10.885 48.198 1.00 64.47 68 GLU C CA 1
ATOM 2467 C C . GLU C 3 68 ? 17.973 9.852 47.114 1.00 63.72 68 GLU C C 1
ATOM 2468 O O . GLU C 3 68 ? 18.447 8.747 47.386 1.00 63.31 68 GLU C O 1
ATOM 2474 N N . ASP C 3 69 ? 17.645 10.205 45.872 1.00 62.85 69 ASP C N 1
ATOM 2475 C CA . ASP C 3 69 ? 17.769 9.246 44.777 1.00 61.76 69 ASP C CA 1
ATOM 2476 C C . ASP C 3 69 ? 19.199 8.946 44.336 1.00 59.83 69 ASP C C 1
ATOM 2477 O O . ASP C 3 69 ? 19.483 7.875 43.797 1.00 58.31 69 ASP C O 1
ATOM 2482 N N . CYS C 3 70 ? 20.089 9.894 44.601 1.00 59.35 70 CYS C N 1
ATOM 2483 C CA . CYS C 3 70 ? 21.531 9.688 44.477 1.00 58.87 70 CYS C CA 1
ATOM 2484 C C . CYS C 3 70 ? 21.901 8.356 45.103 1.00 57.38 70 CYS C C 1
ATOM 2485 O O . CYS C 3 70 ? 22.519 7.492 44.440 1.00 57.39 70 CYS C O 1
ATOM 2488 N N . GLU C 3 71 ? 21.448 8.171 46.356 1.00 55.40 71 GLU C N 1
ATOM 2489 C CA . GLU C 3 71 ? 21.880 7.074 47.240 1.00 53.28 71 GLU C CA 1
ATOM 2490 C C . GLU C 3 71 ? 21.630 5.755 46.601 1.00 54.18 71 GLU C C 1
ATOM 2491 O O . GLU C 3 71 ? 22.235 4.736 46.965 1.00 53.89 71 GLU C O 1
ATOM 2497 N N . LEU C 3 72 ? 20.752 5.782 45.600 1.00 55.01 72 LEU C N 1
ATOM 2498 C CA . LEU C 3 72 ? 20.532 4.623 44.723 1.00 55.49 72 LEU C CA 1
ATOM 2499 C C . LEU C 3 72 ? 21.824 4.118 44.087 1.00 55.64 72 LEU C C 1
ATOM 2500 O O . LEU C 3 72 ? 21.990 2.919 43.873 1.00 56.07 72 LEU C O 1
ATOM 2505 N N . ASP C 3 73 ? 22.745 5.030 43.795 1.00 56.12 73 ASP C N 1
ATOM 2506 C CA . ASP C 3 73 ? 24.057 4.613 43.290 1.00 57.54 73 ASP C CA 1
ATOM 2507 C C . ASP C 3 73 ? 24.871 3.762 44.281 1.00 58.34 73 ASP C C 1
ATOM 2508 O O . ASP C 3 73 ? 25.887 3.158 43.895 1.00 58.18 73 ASP C O 1
ATOM 2513 N N . ASN C 3 74 ? 24.445 3.728 45.552 1.00 58.34 74 ASN C N 1
ATOM 2514 C CA . ASN C 3 74 ? 25.253 3.116 46.590 1.00 58.74 74 ASN C CA 1
ATOM 2515 C C . ASN C 3 74 ? 24.610 1.905 47.201 1.00 59.17 74 ASN C C 1
ATOM 2516 O O . ASN C 3 74 ? 24.979 1.495 48.306 1.00 58.90 74 ASN C O 1
ATOM 2521 N N . MET C 3 75 ? 23.691 1.301 46.439 1.00 59.70 75 MET C N 1
ATOM 2522 C CA . MET C 3 75 ? 22.994 0.072 46.839 1.00 60.02 75 MET C CA 1
ATOM 2523 C C . MET C 3 75 ? 23.134 -1.110 45.860 1.00 60.86 75 MET C C 1
ATOM 2524 O O . MET C 3 75 ? 22.875 -0.983 44.646 1.00 61.23 75 MET C O 1
ATOM 2529 N N . ASP C 3 76 ? 23.562 -2.252 46.390 1.00 61.14 76 ASP C N 1
ATOM 2530 C CA . ASP C 3 76 ? 23.302 -3.534 45.762 1.00 62.15 76 ASP C CA 1
ATOM 2531 C C . ASP C 3 76 ? 21.954 -4.041 46.282 1.00 62.38 76 ASP C C 1
ATOM 2532 O O . ASP C 3 76 ? 21.705 -4.039 47.506 1.00 61.07 76 ASP C O 1
ATOM 2537 N N . PHE C 3 77 ? 21.084 -4.450 45.350 1.00 62.72 77 PHE C N 1
ATOM 2538 C CA . PHE C 3 77 ? 19.840 -5.154 45.688 1.00 62.45 77 PHE C CA 1
ATOM 2539 C C . PHE C 3 77 ? 20.040 -6.652 45.527 1.00 63.79 77 PHE C C 1
ATOM 2540 O O . PHE C 3 77 ? 20.622 -7.088 44.556 1.00 65.13 77 PHE C O 1
ATOM 2548 N N . ILE C 3 78 ? 19.583 -7.428 46.498 1.00 65.00 78 ILE C N 1
ATOM 2549 C CA . ILE C 3 78 ? 19.934 -8.842 46.628 1.00 65.90 78 ILE C CA 1
ATOM 2550 C C . ILE C 3 78 ? 18.709 -9.626 47.126 1.00 67.17 78 ILE C C 1
ATOM 2551 O O . ILE C 3 78 ? 17.944 -9.135 47.982 1.00 66.98 78 ILE C O 1
ATOM 2556 N N . TYR C 3 79 ? 18.508 -10.844 46.620 1.00 68.23 79 TYR C N 1
ATOM 2557 C CA . TYR C 3 79 ? 17.263 -11.571 46.952 1.00 69.18 79 TYR C CA 1
ATOM 2558 C C . TYR C 3 79 ? 17.344 -12.675 48.042 1.00 70.59 79 TYR C C 1
ATOM 2559 O O . TYR C 3 79 ? 17.431 -12.307 49.225 1.00 70.53 79 TYR C O 1
ATOM 2568 N N . PRO C 3 80 ? 17.241 -13.984 47.695 1.00 72.06 80 PRO C N 1
ATOM 2569 C CA . PRO C 3 80 ? 17.394 -15.091 48.666 1.00 72.93 80 PRO C CA 1
ATOM 2570 C C . PRO C 3 80 ? 18.460 -16.193 48.375 1.00 73.62 80 PRO C C 1
ATOM 2571 O O . PRO C 3 80 ? 18.062 -17.267 47.873 1.00 74.38 80 PRO C O 1
ATOM 2575 N N . GLY C 3 81 ? 19.751 -16.048 48.728 1.00 73.55 81 GLY C N 1
ATOM 2576 C CA . GLY C 3 81 ? 20.343 -15.113 49.724 1.00 72.64 81 GLY C CA 1
ATOM 2577 C C . GLY C 3 81 ? 21.137 -16.043 50.641 1.00 71.30 81 GLY C C 1
ATOM 2578 O O . GLY C 3 81 ? 20.513 -16.852 51.317 1.00 71.88 81 GLY C O 1
ATOM 2579 N N . THR C 3 82 ? 22.468 -15.926 50.749 1.00 69.75 82 THR C N 1
ATOM 2580 C CA . THR C 3 82 ? 23.214 -14.671 50.600 1.00 68.60 82 THR C CA 1
ATOM 2581 C C . THR C 3 82 ? 24.721 -14.776 50.253 1.00 66.81 82 THR C C 1
ATOM 2582 O O . THR C 3 82 ? 25.179 -14.154 49.328 1.00 65.89 82 THR C O 1
ATOM 2586 N N . ARG C 3 83 ? 25.448 -15.579 51.012 1.00 65.51 83 ARG C N 1
ATOM 2587 C CA . ARG C 3 83 ? 26.830 -15.314 51.376 1.00 66.71 83 ARG C CA 1
ATOM 2588 C C . ARG C 3 83 ? 27.763 -14.590 50.413 1.00 67.45 83 ARG C C 1
ATOM 2589 O O . ARG C 3 83 ? 27.754 -14.812 49.201 1.00 68.94 83 ARG C O 1
ATOM 2609 N N . ILE D 4 2 ? 34.961 -9.799 65.417 1.00 35.43 2 ILE S N 1
ATOM 2610 C CA . ILE D 4 2 ? 36.350 -9.804 65.902 1.00 37.51 2 ILE S CA 1
ATOM 2611 C C . ILE D 4 2 ? 37.323 -9.549 64.794 1.00 38.42 2 ILE S C 1
ATOM 2612 O O . ILE D 4 2 ? 37.353 -10.289 63.840 1.00 40.30 2 ILE S O 1
ATOM 2617 N N . ARG D 4 3 ? 38.007 -8.417 64.853 1.00 39.62 3 ARG S N 1
ATOM 2618 C CA . ARG D 4 3 ? 39.019 -8.049 63.874 1.00 40.47 3 ARG S CA 1
ATOM 2619 C C . ARG D 4 3 ? 40.319 -7.854 64.642 1.00 42.20 3 ARG S C 1
ATOM 2620 O O . ARG D 4 3 ? 40.435 -6.889 65.431 1.00 42.20 3 ARG S O 1
ATOM 2628 N N . LEU D 4 4 ? 41.269 -8.781 64.455 1.00 42.55 4 LEU S N 1
ATOM 2629 C CA . LEU D 4 4 ? 42.573 -8.729 65.174 1.00 43.29 4 LEU S CA 1
ATOM 2630 C C . LEU D 4 4 ? 43.717 -8.487 64.223 1.00 43.27 4 LEU S C 1
ATOM 2631 O O . LEU D 4 4 ? 43.784 -9.113 63.156 1.00 43.91 4 LEU S O 1
#

Organism: Ancylostoma caninum (NCBI:txid29170)

Secondary structure (DSSP, 8-state):
--TTEE----B---TT---EE-SS-EE-TT--EE-HHHHGGGGEEEE-S---/-BSSEEPPTTSSTTEEEEEETTS-EEEEEEE-SSSEEEE-GGGGGS-SSEEEEES-SBTTS--SS-EEE-EEEEEEETT--TTT-TT--EEEEESS----BTTB-PPBPPPHHHIIIIITTSSEEEEEES-BSSTTS-B-SB-EEEEEEEE-HHHHHHH-SS---TTEEEES-SSS--B--TT-TT-EEEEEETTEEEEEEEEEE-SSSS-TT--EEEEEGGGSHHHHHHHT-/-TTTGGG-SSEEEEETTEEEEE--TTEEE-TTSS-EEE-SSS-TT---/---

CATH classification: 2.10.25.10

Solvent-accessible surface area: 15493 Å² total

Sequence (336 aa):
IVGGQECKDGECPWQALLINEENEGFCGGTILSEFYILTAAHCLYQAKRFKVRVGDRNTEQEEGGEAVHEVEVVIKHNRFTKETYDFDIAVLRLKTPITFRMNVAPACLPERDWAESTLMTQKTGIVSGFGRTHEKGRQSTRLKMLEVPYVDRNSCKLSSSFIITQNMFCAGYDTKQEDACQGDSGGPHVTRFKDTYFVTGIVSWGEGCARKGKYGIYTKVTAFLKWIDRSMKCSLDNGDCDQFCHEEQNSVVCSCARGYTLADNGKACIPTGPYPCGKQTCGENEKYDDKKCKYDGVECVCEEGFYRNKDDKCVSAEDCELDNMDFIYPGTRIRL

InterPro domains:
  IPR002919 Trypsin Inhibitor-like, cysteine rich domain [PF01826] (13-77)
  IPR036084 Serine protease inhibitor-like superfamily [SSF57567] (8-90)